Protein AF-A0A3B9RPJ3-F1 (afdb_monomer_lite)

Radius of gyration: 30.9 Å; chains: 1; bounding box: 91×37×82 Å

Secondary structure (DSSP, 8-state):
-HHHHHHHHHHHHHHHHHHHHSSSHHHHHHHHHHHHTT-HHHHHHHHHHHHTT---HHHHHHHHHHHHHTT-HHHHHHHHHHHHHH--TT-TTHHHHHHHHHHHHHHTT-HHHHHHHHHHHHHTT---HHHHHHHHHHHHHTT-HHHHHHHIIIIIGGGS-HHHHHHHHHHH---HHHHHHHHTTS-HHHHHHHHHHHHTS---HHHHHHHHHHHTTHHHH--SHHHHHHHHHHHHHHHHHTT-HHHHHHHHHHHHHH-

Foldseek 3Di:
DVVVVVVVVVVVVVVVVVVVVPPPVVLLVVLVVCVVVVVLVVLLVSLVVVVVVPNDLSSLQSNLVSCVSVVVLVSSLVSLVSSVVHPDPPDPCLLVSLQSQLVSCQVVVNLPSLLVSLVVCVVVVNDDDVSLVSNLVSCVSVPVVVVSVVSCVPPPVVVDDLLVQLLVVLVVPDDLVSNCVSCVVDDLVSLLVSLVVVLVDQDALVSLVSSCVSLVVSCVVDPDLVSNLSSLVSQLSSCVNNVVVVSNVVSVVSNVVSD

pLDDT: mean 88.1, std 11.94, range [39.69, 98.38]

Sequence (259 aa):
MQRKHVLAYLLFSLFLIFLLSSCSASSSRDLIRLASEAKYEEMERKTGSMLSKRIEAVPLFYRSIALQQLDRKEDAYHVLKLYFAIAKGDDDHLVDAHRLMCLLSLEVNNPLSGISSGSWLEVHSLLEESETRAYYQALLMIGDSVEATRVFELYLKDTIEPYAYAQMVLGTLTDREKLQKAFAPLSTRQQLTLLQTVASDTLAQERATLLLSLAIPLEQAFEGRAELAEVYSLLEALYGYADVRVQQRKYSTLAQNFR

Structure (mmCIF, N/CA/C/O backbone):
data_AF-A0A3B9RPJ3-F1
#
_entry.id   AF-A0A3B9RPJ3-F1
#
loop_
_atom_site.group_PDB
_atom_site.id
_atom_site.type_symbol
_atom_site.label_atom_id
_atom_site.label_alt_id
_atom_site.label_comp_id
_atom_site.label_asym_id
_atom_site.label_entity_id
_atom_site.label_seq_id
_atom_site.pdbx_PDB_ins_code
_atom_site.Cartn_x
_atom_site.Cartn_y
_atom_site.Cartn_z
_atom_site.occupancy
_atom_site.B_iso_or_equiv
_atom_site.auth_seq_id
_atom_site.auth_comp_id
_atom_site.auth_asym_id
_atom_site.auth_atom_id
_atom_site.pdbx_PDB_model_num
ATOM 1 N N . MET A 1 1 ? 58.098 22.879 -41.940 1.00 53.00 1 MET A N 1
ATOM 2 C CA . MET A 1 1 ? 56.986 21.984 -42.347 1.00 53.00 1 MET A CA 1
ATOM 3 C C . MET A 1 1 ? 56.321 21.232 -41.184 1.00 53.00 1 MET A C 1
ATOM 5 O O . MET A 1 1 ? 55.113 21.068 -41.235 1.00 53.00 1 MET A O 1
ATOM 9 N N . GLN A 1 2 ? 57.024 20.858 -40.103 1.00 52.41 2 GLN A N 1
ATOM 10 C CA . GLN A 1 2 ? 56.454 20.070 -38.985 1.00 52.41 2 GLN A CA 1
ATOM 11 C C . GLN A 1 2 ? 55.257 20.701 -38.235 1.00 52.41 2 GLN A C 1
ATOM 13 O O . GLN A 1 2 ? 54.327 19.983 -37.884 1.00 52.41 2 GLN A O 1
ATOM 18 N N . ARG A 1 3 ? 55.207 22.029 -38.039 1.00 53.56 3 ARG A N 1
ATOM 19 C CA . ARG A 1 3 ? 54.103 22.689 -37.298 1.00 53.56 3 ARG A CA 1
ATOM 20 C C . ARG A 1 3 ? 52.720 22.555 -37.957 1.00 53.56 3 ARG A C 1
ATOM 22 O O . ARG A 1 3 ? 51.723 22.521 -37.247 1.00 53.56 3 ARG A O 1
ATOM 29 N N . LYS A 1 4 ? 52.650 22.448 -39.291 1.00 54.62 4 LYS A N 1
ATOM 30 C CA . LYS A 1 4 ? 51.373 22.286 -40.013 1.00 54.62 4 LYS A CA 1
ATOM 31 C C . LYS A 1 4 ? 50.796 20.876 -39.847 1.00 54.62 4 LYS A C 1
ATOM 33 O O . LYS A 1 4 ? 49.585 20.726 -39.755 1.00 54.62 4 LYS A O 1
ATOM 38 N N . HIS A 1 5 ? 51.659 19.864 -39.739 1.00 57.19 5 HIS A N 1
ATOM 39 C CA . HIS A 1 5 ? 51.235 18.480 -39.528 1.00 57.19 5 HIS A CA 1
ATOM 40 C C . HIS A 1 5 ? 50.763 18.240 -38.091 1.00 57.19 5 HIS A C 1
ATOM 42 O O . HIS A 1 5 ? 49.739 17.599 -37.902 1.00 57.19 5 HIS A O 1
ATOM 48 N N . VAL A 1 6 ? 51.425 18.826 -37.086 1.00 67.06 6 VAL A N 1
ATOM 49 C CA . VAL A 1 6 ? 50.984 18.725 -35.679 1.00 67.06 6 VAL A CA 1
ATOM 50 C C . VAL A 1 6 ? 49.597 19.346 -35.478 1.00 67.06 6 VAL A C 1
ATOM 52 O O . VAL A 1 6 ? 48.752 18.742 -34.825 1.00 67.06 6 VAL A O 1
ATOM 55 N N . LEU A 1 7 ? 49.328 20.50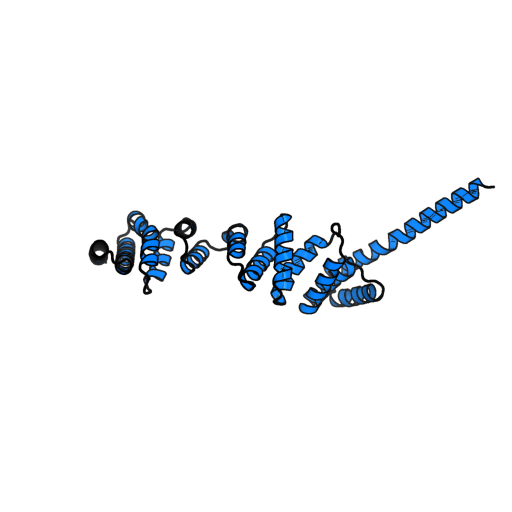4 -36.094 1.00 67.25 7 LEU A N 1
ATOM 56 C CA . LEU A 1 7 ? 48.012 21.148 -36.031 1.00 67.25 7 LEU A CA 1
ATOM 57 C C . LEU A 1 7 ? 46.928 20.318 -36.744 1.00 67.25 7 LEU A C 1
ATOM 59 O O . LEU A 1 7 ? 45.813 20.208 -36.245 1.00 67.25 7 LEU A O 1
ATOM 63 N N . ALA A 1 8 ? 47.268 19.700 -37.880 1.00 67.75 8 ALA A N 1
ATOM 64 C CA . ALA A 1 8 ? 46.357 18.824 -38.613 1.00 67.75 8 ALA A CA 1
ATOM 65 C C . ALA A 1 8 ? 46.005 17.554 -37.819 1.00 67.75 8 ALA A C 1
ATOM 67 O O . ALA A 1 8 ? 44.839 17.173 -37.785 1.00 67.75 8 ALA A O 1
ATOM 68 N N . TYR A 1 9 ? 46.968 16.938 -37.123 1.00 70.50 9 TYR A N 1
ATOM 69 C CA . TYR A 1 9 ? 46.705 15.773 -36.269 1.00 70.50 9 TYR A CA 1
ATOM 70 C C . TYR A 1 9 ? 45.892 16.123 -35.015 1.00 70.50 9 TYR A C 1
ATOM 72 O O . TYR A 1 9 ? 45.038 15.337 -34.616 1.00 70.50 9 TYR A O 1
ATOM 80 N N . LEU A 1 10 ? 46.102 17.308 -34.430 1.00 74.19 10 LEU A N 1
ATOM 81 C CA . LEU A 1 10 ? 45.305 17.808 -33.303 1.00 74.19 10 LEU A CA 1
ATOM 82 C C . LEU A 1 10 ? 43.859 18.113 -33.707 1.00 74.19 10 LEU A C 1
ATOM 84 O O . LEU A 1 10 ? 42.934 17.757 -32.989 1.00 74.19 10 LEU A O 1
ATOM 88 N N . LEU A 1 11 ? 43.648 18.726 -34.874 1.00 70.94 11 LEU A N 1
ATOM 89 C CA . LEU A 1 11 ? 42.304 18.959 -35.407 1.00 70.94 11 LEU A CA 1
ATOM 90 C C . LEU A 1 11 ? 41.608 17.646 -35.775 1.00 70.94 11 LEU A C 1
ATOM 92 O O . LEU A 1 11 ? 40.419 17.498 -35.514 1.00 70.94 11 LEU A O 1
ATOM 96 N N . PHE A 1 12 ? 42.343 16.677 -36.323 1.00 68.19 12 PHE A N 1
ATOM 97 C CA . PHE A 1 12 ? 41.803 15.361 -36.654 1.00 68.19 12 PHE A CA 1
ATOM 98 C C . PHE A 1 12 ? 41.438 14.547 -35.402 1.00 68.19 12 PHE A C 1
ATOM 100 O O . PHE A 1 12 ? 40.387 13.909 -35.385 1.00 68.19 12 PHE A O 1
ATOM 107 N N . SER A 1 13 ? 42.238 14.611 -34.328 1.00 70.00 13 SER A N 1
ATOM 108 C CA . SER A 1 13 ? 41.894 13.960 -33.056 1.00 70.00 13 SER A CA 1
ATOM 109 C C . SER A 1 13 ? 40.704 14.635 -32.370 1.00 70.00 13 SER A C 1
ATOM 111 O O . SER A 1 13 ? 39.812 13.941 -31.888 1.00 70.00 13 SER A O 1
ATOM 113 N N . LEU A 1 14 ? 40.625 15.971 -32.401 1.00 65.88 14 LEU A N 1
ATOM 114 C CA . LEU A 1 14 ? 39.491 16.717 -31.852 1.00 65.88 14 LEU A CA 1
ATOM 115 C C . LEU A 1 14 ? 38.195 16.421 -32.624 1.00 65.88 14 LEU A C 1
ATOM 117 O O . LEU A 1 14 ? 37.141 16.252 -32.017 1.00 65.88 14 LEU A O 1
ATOM 121 N N . PHE A 1 15 ? 38.280 16.294 -33.952 1.00 63.62 15 PHE A N 1
ATOM 122 C CA . PHE A 1 15 ? 37.152 15.949 -34.820 1.00 63.62 15 PHE A CA 1
ATOM 123 C C . PHE A 1 15 ? 36.677 14.503 -34.608 1.00 63.62 15 PHE A C 1
ATOM 125 O O . PHE A 1 15 ? 35.474 14.257 -34.555 1.00 63.62 15 PHE A O 1
ATOM 132 N N . LEU A 1 16 ? 37.600 13.557 -34.401 1.00 61.09 16 LEU A N 1
ATOM 133 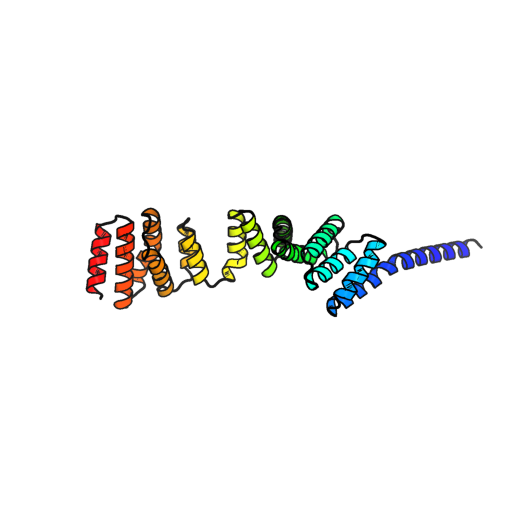C CA . LEU A 1 16 ? 37.274 12.173 -34.036 1.00 61.09 16 LEU A CA 1
ATOM 134 C C . LEU A 1 16 ? 36.582 12.077 -32.670 1.00 61.09 16 LEU A C 1
ATOM 136 O O . LEU A 1 16 ? 35.600 11.350 -32.540 1.00 61.09 16 LEU A O 1
ATOM 140 N N . ILE A 1 17 ? 37.035 12.843 -31.674 1.00 60.47 17 ILE A N 1
ATOM 141 C CA . ILE A 1 17 ? 36.392 12.902 -30.351 1.00 60.47 17 ILE A CA 1
ATOM 142 C C . ILE A 1 17 ? 34.981 13.509 -30.462 1.00 60.47 17 ILE A C 1
ATOM 144 O O . ILE A 1 17 ? 34.043 12.999 -29.854 1.00 60.47 17 ILE A O 1
ATOM 148 N N . PHE A 1 18 ? 34.792 14.547 -31.282 1.00 55.00 18 PHE A N 1
ATOM 149 C CA . PHE A 1 18 ? 33.479 15.173 -31.487 1.00 55.00 18 PHE A CA 1
ATOM 150 C C . PHE A 1 18 ? 32.485 14.272 -32.243 1.00 55.00 18 PHE A C 1
ATOM 152 O O . PHE A 1 18 ? 31.292 14.255 -31.922 1.00 55.00 18 PHE A O 1
ATOM 159 N N . LEU A 1 19 ? 32.970 13.497 -33.220 1.00 52.19 19 LEU A N 1
ATOM 160 C CA . LEU A 1 19 ? 32.173 12.525 -33.976 1.00 52.19 19 LEU A CA 1
ATOM 161 C C . LEU A 1 19 ? 31.758 11.315 -33.128 1.00 52.19 19 LEU A C 1
ATOM 163 O O . LEU A 1 19 ? 30.635 10.834 -33.272 1.00 52.19 19 LEU A O 1
ATOM 167 N N . LEU A 1 20 ? 32.624 10.848 -32.225 1.00 50.38 20 LEU A N 1
ATOM 168 C CA . LEU A 1 20 ? 32.325 9.722 -31.332 1.00 50.38 20 LEU A CA 1
ATOM 169 C C . LEU A 1 20 ? 31.354 10.106 -30.202 1.00 50.38 20 LEU A C 1
ATOM 171 O O . LEU A 1 20 ? 30.533 9.283 -29.802 1.00 50.38 20 LEU A O 1
ATOM 175 N N . SER A 1 21 ? 31.377 11.359 -29.738 1.00 49.28 21 SER A N 1
ATOM 176 C CA . SER A 1 21 ? 30.503 11.839 -28.654 1.00 49.28 21 SER A CA 1
ATOM 177 C C . SER A 1 21 ? 29.113 12.307 -29.113 1.00 49.28 21 SER A C 1
ATOM 179 O O . SER A 1 21 ? 28.210 12.433 -28.291 1.00 49.28 21 SER A O 1
ATOM 181 N N . SER A 1 22 ? 28.900 12.552 -30.413 1.00 39.69 22 SER A N 1
ATOM 182 C CA . SER A 1 22 ? 27.630 13.112 -30.923 1.00 39.69 22 SER A CA 1
ATOM 183 C C . SER A 1 22 ? 26.588 12.071 -31.356 1.00 39.69 22 SER A C 1
ATOM 185 O O . SER A 1 22 ? 25.469 12.442 -31.710 1.00 39.69 22 SER A O 1
ATOM 187 N N . CYS A 1 23 ? 26.914 10.773 -31.343 1.00 44.09 23 CYS A N 1
ATOM 188 C CA . CYS A 1 23 ? 26.006 9.733 -31.846 1.00 44.09 23 CYS A CA 1
ATOM 189 C C . CYS A 1 23 ? 25.025 9.187 -30.786 1.00 44.09 23 CYS A C 1
ATOM 191 O O . CYS A 1 23 ? 23.983 8.645 -31.145 1.00 44.09 23 CYS A O 1
ATOM 193 N N . SER A 1 24 ? 25.299 9.362 -29.488 1.00 49.19 24 SER A N 1
ATOM 194 C CA . SER A 1 24 ? 24.415 8.873 -28.415 1.00 49.19 24 SER A CA 1
ATOM 195 C C . SER A 1 24 ? 23.260 9.837 -28.103 1.00 49.19 24 SER A C 1
ATOM 197 O O . SER A 1 24 ? 22.115 9.406 -27.971 1.00 49.19 24 SER A O 1
ATOM 199 N N . ALA A 1 25 ? 23.520 11.148 -28.075 1.00 53.34 25 ALA A N 1
ATOM 200 C CA . ALA A 1 25 ? 22.568 12.172 -27.621 1.00 53.34 25 ALA A CA 1
ATOM 201 C C . ALA A 1 25 ? 21.402 12.478 -28.589 1.00 53.34 25 ALA A C 1
ATOM 203 O O . ALA A 1 25 ? 20.450 13.176 -28.228 1.00 53.34 25 ALA A O 1
ATOM 204 N N . SER A 1 26 ? 21.472 12.032 -29.846 1.00 58.00 26 SER A N 1
ATOM 205 C CA . SER A 1 26 ? 20.361 12.158 -30.804 1.00 58.00 26 SER A CA 1
ATOM 206 C C . SER A 1 26 ? 19.348 11.022 -30.650 1.00 58.00 26 SER A C 1
ATOM 208 O O . SER A 1 26 ? 18.150 11.235 -30.825 1.00 58.00 26 SER A O 1
ATOM 210 N N . SER A 1 27 ? 19.822 9.829 -30.283 1.00 64.75 27 SER A N 1
ATOM 211 C CA . SER A 1 27 ? 18.986 8.638 -30.143 1.00 64.75 27 SER A CA 1
ATOM 212 C C . SER A 1 27 ? 18.062 8.717 -28.925 1.00 64.75 27 SER A C 1
ATOM 214 O O . SER A 1 27 ? 16.874 8.430 -29.055 1.00 64.75 27 SER A O 1
ATOM 216 N N . SER A 1 28 ? 18.566 9.206 -27.787 1.00 75.69 28 SER A N 1
ATOM 217 C CA . SER A 1 28 ? 17.781 9.404 -26.563 1.00 75.69 28 SER A CA 1
ATOM 218 C C . SER A 1 28 ? 16.700 10.472 -26.732 1.00 75.69 28 SER A C 1
ATOM 220 O O . SER A 1 28 ? 15.559 10.250 -26.342 1.00 75.69 28 SER A O 1
ATOM 222 N N . ARG A 1 29 ? 17.013 11.595 -27.396 1.00 85.06 29 ARG A N 1
ATOM 223 C CA . ARG A 1 29 ? 16.036 12.662 -27.676 1.00 85.06 29 ARG A CA 1
ATOM 224 C C . ARG A 1 29 ? 14.835 12.181 -28.479 1.00 85.06 29 ARG A C 1
ATOM 226 O O . ARG A 1 29 ? 13.719 12.610 -28.209 1.00 85.06 29 ARG A O 1
ATOM 233 N N . ASP A 1 30 ? 15.047 11.295 -29.447 1.00 90.50 30 ASP A N 1
ATOM 234 C CA . ASP A 1 30 ? 13.924 10.768 -30.219 1.00 90.50 30 ASP A CA 1
ATOM 235 C C . ASP A 1 30 ? 13.088 9.761 -29.415 1.00 90.50 30 ASP A C 1
ATOM 237 O O . ASP A 1 30 ? 11.874 9.737 -29.569 1.00 90.50 30 ASP A O 1
ATOM 241 N N . LEU A 1 31 ? 13.695 8.974 -28.515 1.00 93.19 31 LEU A N 1
ATOM 242 C CA . LEU A 1 31 ? 12.938 8.102 -27.602 1.00 93.19 31 LEU A CA 1
ATOM 243 C C . LEU A 1 31 ? 12.092 8.913 -26.610 1.00 93.19 31 LEU A C 1
ATOM 245 O O . LEU A 1 31 ? 10.918 8.601 -26.431 1.00 93.19 31 LEU A O 1
ATOM 249 N N . ILE A 1 32 ? 12.642 10.001 -26.056 1.00 93.31 32 ILE A N 1
ATOM 250 C CA . ILE A 1 32 ? 11.894 10.958 -25.221 1.00 93.31 32 ILE A CA 1
ATOM 251 C C . ILE A 1 32 ? 10.688 11.503 -25.992 1.00 93.31 32 ILE A C 1
ATOM 253 O O . ILE A 1 32 ? 9.569 11.507 -25.481 1.00 93.31 32 ILE A O 1
ATOM 257 N N . ARG A 1 33 ? 10.900 11.927 -27.245 1.00 95.00 33 ARG A N 1
ATOM 258 C CA . ARG A 1 33 ? 9.830 12.445 -28.102 1.00 95.00 33 ARG A CA 1
ATOM 259 C C . ARG A 1 33 ? 8.741 11.396 -28.335 1.00 95.00 33 ARG A C 1
ATOM 261 O O . ARG A 1 33 ? 7.566 11.699 -28.145 1.00 95.00 33 ARG A O 1
ATOM 268 N N . LEU A 1 34 ? 9.114 10.165 -28.691 1.00 95.88 34 LEU A N 1
ATOM 269 C CA . LEU A 1 34 ? 8.156 9.074 -28.904 1.00 95.88 34 LEU A CA 1
ATOM 270 C C . LEU A 1 34 ? 7.354 8.751 -27.636 1.00 95.88 34 LEU A C 1
ATOM 272 O O . LEU A 1 34 ? 6.146 8.543 -27.731 1.00 95.88 34 LEU A O 1
ATOM 276 N N . ALA A 1 35 ? 7.997 8.764 -26.465 1.00 93.31 35 ALA A N 1
ATOM 277 C CA . ALA A 1 35 ? 7.319 8.588 -25.185 1.00 93.31 35 ALA A CA 1
ATOM 278 C C . ALA A 1 35 ? 6.322 9.726 -24.903 1.00 93.31 35 ALA A C 1
ATOM 280 O O . ALA A 1 35 ? 5.179 9.451 -24.546 1.00 93.31 35 ALA A O 1
ATOM 281 N N . SER A 1 36 ? 6.708 10.988 -25.134 1.00 93.94 36 SER A N 1
ATOM 282 C CA . SER A 1 36 ? 5.816 12.145 -24.935 1.00 93.94 36 SER A CA 1
ATOM 283 C C . SER A 1 36 ? 4.640 12.202 -25.915 1.00 93.94 36 SER A C 1
ATOM 285 O O . SER A 1 36 ? 3.585 12.730 -25.581 1.00 93.94 36 SER A O 1
ATOM 287 N N . GLU A 1 37 ? 4.805 11.649 -27.119 1.00 96.50 37 GLU A N 1
ATOM 288 C CA . GLU A 1 37 ? 3.758 11.574 -28.145 1.00 96.50 37 GLU A CA 1
ATOM 289 C C . GLU A 1 37 ? 2.895 10.304 -28.012 1.00 96.50 37 GLU A C 1
ATOM 291 O O . GLU A 1 37 ? 2.058 10.055 -28.878 1.00 96.50 37 GLU A O 1
ATOM 296 N N . ALA A 1 38 ? 3.108 9.490 -26.969 1.00 95.19 38 ALA A N 1
ATOM 297 C CA . ALA A 1 38 ? 2.428 8.211 -26.742 1.00 95.19 38 ALA A CA 1
ATOM 298 C C . ALA A 1 38 ? 2.524 7.224 -27.928 1.00 95.19 38 ALA A C 1
ATOM 300 O O . ALA A 1 38 ? 1.628 6.419 -28.171 1.00 95.19 38 ALA A O 1
ATOM 301 N N . LYS A 1 39 ? 3.631 7.265 -28.684 1.00 97.50 39 LYS A N 1
ATOM 302 C CA . LYS A 1 39 ? 3.876 6.392 -29.846 1.00 97.50 39 LYS A CA 1
ATOM 303 C C . LYS A 1 39 ? 4.578 5.101 -29.426 1.00 97.50 39 LYS A C 1
ATOM 305 O O . LYS A 1 39 ? 5.730 4.850 -29.796 1.00 97.50 39 LYS A O 1
ATOM 310 N N . TYR A 1 40 ? 3.898 4.293 -28.618 1.00 97.44 40 TYR A N 1
ATOM 311 C CA . TYR A 1 40 ? 4.494 3.137 -27.944 1.00 97.44 40 TYR A CA 1
ATOM 312 C C . TYR A 1 40 ? 4.882 2.004 -28.904 1.00 97.44 40 TYR A C 1
ATOM 314 O O . TYR A 1 40 ? 5.960 1.432 -28.754 1.00 97.44 40 TYR A O 1
ATOM 322 N N . GLU A 1 41 ? 4.103 1.731 -29.953 1.00 97.94 41 GLU A N 1
ATOM 323 C CA . GLU A 1 41 ? 4.444 0.726 -30.970 1.00 97.94 41 GLU A CA 1
ATOM 324 C C . GLU A 1 41 ? 5.687 1.128 -31.774 1.00 97.94 41 GLU A C 1
ATOM 326 O O . GLU A 1 41 ? 6.555 0.306 -32.081 1.00 97.94 41 GLU A O 1
ATOM 331 N N . GLU A 1 42 ? 5.808 2.415 -32.112 1.00 97.44 42 GLU A N 1
ATOM 332 C CA . GLU A 1 42 ? 6.986 2.929 -32.807 1.00 97.44 42 GLU A CA 1
ATOM 333 C C . GLU A 1 42 ? 8.226 2.866 -31.911 1.00 97.44 42 GLU A C 1
ATOM 335 O O . GLU A 1 42 ? 9.298 2.458 -32.369 1.00 97.44 42 GLU A O 1
ATOM 340 N N . MET A 1 43 ? 8.071 3.213 -30.633 1.00 97.56 43 MET A N 1
ATOM 341 C CA . MET A 1 43 ? 9.129 3.133 -29.633 1.00 97.56 43 MET A CA 1
ATOM 342 C C . MET A 1 43 ? 9.588 1.692 -29.385 1.00 97.56 43 MET A C 1
ATOM 344 O O . MET A 1 43 ? 10.795 1.445 -29.355 1.00 97.56 43 MET A O 1
ATOM 348 N N . GLU A 1 44 ? 8.675 0.724 -29.278 1.00 97.69 44 GLU A N 1
ATOM 349 C CA . GLU A 1 44 ? 9.013 -0.700 -29.139 1.00 97.69 44 GLU A CA 1
ATOM 350 C C . GLU A 1 44 ? 9.839 -1.180 -30.337 1.00 97.69 44 GLU A C 1
ATOM 352 O O . GLU A 1 44 ? 10.939 -1.716 -30.162 1.00 97.69 44 GLU A O 1
ATOM 357 N N . ARG A 1 45 ? 9.379 -0.896 -31.561 1.00 97.06 45 ARG A N 1
ATOM 358 C CA . ARG A 1 45 ? 10.084 -1.286 -32.788 1.00 97.06 45 ARG A CA 1
ATOM 359 C C . ARG A 1 45 ? 11.462 -0.634 -32.874 1.00 97.06 45 ARG A C 1
ATOM 361 O O . ARG A 1 45 ? 12.446 -1.285 -33.237 1.00 97.06 45 ARG A O 1
ATOM 368 N N . LYS A 1 46 ? 11.550 0.657 -32.543 1.00 96.38 46 LYS A N 1
ATOM 369 C CA . LYS A 1 46 ? 12.800 1.415 -32.609 1.00 96.38 46 LYS A CA 1
ATOM 370 C C . LYS A 1 46 ? 13.816 0.909 -31.592 1.00 96.38 46 LYS A C 1
ATOM 372 O O . LYS A 1 46 ? 14.949 0.608 -31.968 1.00 96.38 46 LYS A O 1
ATOM 377 N N . THR A 1 47 ? 13.414 0.775 -30.332 1.00 96.56 47 THR A N 1
ATOM 378 C CA . THR A 1 47 ? 14.279 0.220 -29.283 1.00 96.56 47 THR A CA 1
ATOM 379 C C . THR A 1 47 ? 14.690 -1.216 -29.600 1.00 96.56 47 THR A C 1
ATOM 381 O O . THR A 1 47 ? 15.853 -1.557 -29.414 1.00 96.56 47 THR A O 1
ATOM 384 N N . GLY A 1 48 ? 13.807 -2.030 -30.189 1.00 94.88 48 GLY A N 1
ATOM 385 C CA . GLY A 1 48 ? 14.142 -3.374 -30.673 1.00 94.88 48 GLY A CA 1
ATOM 386 C C . GLY A 1 48 ? 15.260 -3.373 -31.713 1.00 94.88 48 GLY A C 1
ATOM 387 O O . GLY A 1 48 ? 16.231 -4.114 -31.579 1.00 94.88 48 GLY A O 1
ATOM 388 N N . SER A 1 49 ? 15.183 -2.479 -32.704 1.00 95.00 49 SER A N 1
ATOM 389 C CA . SER A 1 49 ? 16.247 -2.322 -33.704 1.00 95.00 49 SER A CA 1
ATOM 390 C C . SER A 1 49 ? 17.559 -1.777 -33.127 1.00 95.00 49 SER A C 1
ATOM 392 O O . SER A 1 49 ? 18.621 -2.047 -33.692 1.00 95.00 49 SER A O 1
ATOM 394 N N . MET A 1 50 ? 17.512 -0.969 -32.064 1.00 93.62 50 MET A N 1
ATOM 395 C CA . MET A 1 50 ? 18.719 -0.491 -31.381 1.00 93.62 50 MET A CA 1
ATOM 396 C C . MET A 1 50 ? 19.380 -1.638 -30.611 1.00 93.62 50 MET A C 1
ATOM 398 O O . MET A 1 50 ? 20.566 -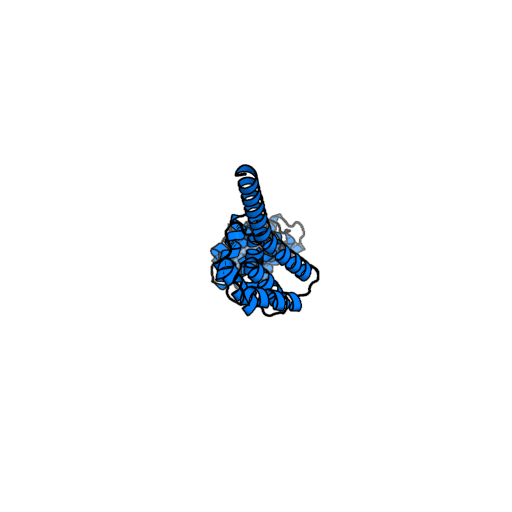1.910 -30.803 1.00 93.62 50 MET A O 1
ATOM 402 N N . LEU A 1 51 ? 18.587 -2.370 -29.829 1.00 94.25 51 LEU A N 1
ATOM 403 C CA . LEU A 1 51 ? 19.043 -3.473 -28.985 1.00 94.25 51 LEU A CA 1
ATOM 404 C C . LEU A 1 51 ? 19.554 -4.673 -29.784 1.00 94.25 51 LEU A C 1
ATOM 406 O O . LEU A 1 51 ? 20.482 -5.343 -29.339 1.00 94.25 51 LEU A O 1
ATOM 410 N N . SER A 1 52 ? 19.024 -4.908 -30.989 1.00 92.81 52 SER A N 1
ATOM 411 C CA . SER A 1 52 ? 19.544 -5.945 -31.889 1.00 92.81 52 SER A CA 1
ATOM 412 C C . SER A 1 52 ? 20.961 -5.649 -32.391 1.00 92.81 52 SER A C 1
ATOM 414 O O . SER A 1 52 ? 21.658 -6.560 -32.827 1.00 92.81 52 SER A O 1
ATOM 416 N N . LYS A 1 53 ? 21.380 -4.377 -32.384 1.00 92.31 53 LYS A N 1
ATOM 417 C CA . LYS A 1 53 ? 22.735 -3.960 -32.776 1.00 92.31 53 LYS A CA 1
ATOM 418 C C . LYS A 1 53 ? 23.670 -3.927 -31.576 1.00 92.31 53 LYS A C 1
ATOM 420 O O . LYS A 1 53 ? 24.822 -4.335 -31.691 1.00 92.31 53 LYS A O 1
ATOM 425 N N . ARG A 1 54 ? 23.187 -3.410 -30.446 1.00 90.00 54 ARG A N 1
ATOM 426 C CA . ARG A 1 54 ? 23.949 -3.301 -29.205 1.00 90.00 54 ARG A CA 1
ATOM 427 C C . ARG A 1 54 ? 23.009 -3.202 -28.013 1.00 90.00 54 ARG A C 1
ATOM 429 O O . ARG A 1 54 ? 22.107 -2.371 -28.001 1.00 90.00 54 ARG A O 1
ATOM 436 N N . ILE A 1 55 ? 23.269 -4.011 -26.991 1.00 90.62 55 ILE A N 1
ATOM 437 C CA . ILE A 1 55 ? 22.560 -3.918 -25.716 1.00 90.62 55 ILE A CA 1
ATOM 438 C C . ILE A 1 55 ? 23.070 -2.678 -24.972 1.00 90.62 55 ILE A C 1
ATOM 440 O O . ILE A 1 55 ? 24.262 -2.564 -24.688 1.00 90.62 55 ILE A O 1
ATOM 444 N N . GLU A 1 56 ? 22.162 -1.754 -24.672 1.00 92.00 56 GLU A N 1
ATOM 445 C CA . GLU A 1 56 ? 22.430 -0.499 -23.966 1.00 92.00 56 GLU A CA 1
ATOM 446 C C . GLU A 1 56 ? 21.290 -0.224 -22.977 1.00 92.00 56 GLU A C 1
ATOM 448 O O . GLU A 1 56 ? 20.151 -0.627 -23.220 1.00 92.00 56 GLU A O 1
ATOM 453 N N . ALA A 1 57 ? 21.586 0.458 -21.865 1.00 94.50 57 ALA A N 1
ATOM 454 C CA . ALA A 1 57 ? 20.624 0.678 -20.784 1.00 94.50 57 ALA A CA 1
ATOM 455 C C . ALA A 1 57 ? 19.430 1.531 -21.245 1.00 94.50 57 ALA A C 1
ATOM 457 O O . ALA A 1 57 ? 18.289 1.079 -21.200 1.00 94.50 57 ALA A O 1
ATOM 458 N N . VAL A 1 58 ? 19.680 2.727 -21.783 1.00 94.56 58 VAL A N 1
ATOM 459 C CA . VAL A 1 58 ? 18.615 3.672 -22.165 1.00 94.56 58 VAL A CA 1
ATOM 460 C C . VAL A 1 58 ? 17.565 3.045 -23.107 1.00 94.56 58 VAL A C 1
ATOM 462 O O . VAL A 1 58 ? 16.374 3.142 -22.809 1.00 94.56 58 VAL A O 1
ATOM 465 N N . PRO A 1 59 ? 17.926 2.329 -24.194 1.00 95.81 59 PRO A N 1
ATOM 466 C CA . PRO A 1 59 ? 16.927 1.655 -25.023 1.00 95.81 59 PRO A CA 1
ATOM 467 C C . PRO A 1 59 ? 16.148 0.543 -24.304 1.00 95.81 59 PRO A C 1
ATOM 469 O O . PRO A 1 59 ? 14.983 0.342 -24.638 1.00 95.81 59 PRO A O 1
ATOM 472 N N . LEU A 1 60 ? 16.737 -0.168 -23.330 1.00 97.56 60 LEU A N 1
ATOM 473 C CA . LEU A 1 60 ? 15.996 -1.140 -22.509 1.00 97.56 60 LEU A CA 1
ATOM 474 C C . LEU A 1 60 ? 14.935 -0.442 -21.654 1.00 97.56 60 LEU A C 1
ATOM 476 O O . LEU A 1 60 ? 13.796 -0.897 -21.624 1.00 97.56 60 LEU A O 1
ATOM 480 N N . PHE A 1 61 ? 15.275 0.682 -21.021 1.00 97.69 61 PHE A N 1
ATOM 481 C CA . PHE A 1 61 ? 14.327 1.450 -20.211 1.00 97.69 61 PHE A CA 1
ATOM 482 C C . PHE A 1 61 ? 13.104 1.895 -21.031 1.00 97.69 61 PHE A C 1
ATOM 484 O O . PHE A 1 61 ? 11.970 1.548 -20.700 1.00 97.69 61 PHE A O 1
ATOM 491 N N . TYR A 1 62 ? 13.320 2.558 -22.172 1.00 97.75 62 TYR A N 1
ATOM 492 C CA . TYR A 1 62 ? 12.215 2.983 -23.045 1.00 97.75 62 TYR A CA 1
ATOM 493 C C . TYR A 1 62 ? 11.437 1.811 -23.648 1.00 97.75 62 TYR A C 1
ATOM 495 O O . TYR A 1 62 ? 10.224 1.908 -23.839 1.00 97.75 62 TYR A O 1
ATOM 503 N N . ARG A 1 63 ? 12.101 0.682 -23.928 1.00 98.00 63 ARG A N 1
ATOM 504 C CA . ARG A 1 63 ? 11.415 -0.532 -24.380 1.00 98.00 63 ARG A CA 1
ATOM 505 C C . ARG A 1 63 ? 10.501 -1.091 -23.295 1.00 98.00 63 ARG A C 1
ATOM 507 O O . ARG A 1 63 ? 9.393 -1.499 -23.619 1.00 98.00 63 ARG A O 1
ATOM 514 N N . SER A 1 64 ? 10.934 -1.081 -22.034 1.00 98.25 64 SER A N 1
ATOM 515 C CA . SER A 1 64 ? 10.095 -1.484 -20.902 1.00 98.25 64 SER A CA 1
ATOM 516 C C . SER A 1 64 ? 8.846 -0.610 -20.795 1.00 98.25 64 SER A C 1
ATOM 518 O O . SER A 1 64 ? 7.748 -1.144 -20.674 1.00 98.25 64 SER A O 1
ATOM 520 N N . ILE A 1 65 ? 8.992 0.716 -20.903 1.00 98.12 65 ILE A N 1
ATOM 521 C CA . ILE A 1 65 ? 7.849 1.645 -20.908 1.00 98.12 65 ILE A CA 1
ATOM 522 C C . ILE A 1 65 ? 6.893 1.306 -22.054 1.00 98.12 65 ILE A C 1
ATOM 524 O O . ILE A 1 65 ? 5.697 1.142 -21.833 1.00 98.12 65 ILE A O 1
ATOM 528 N N . ALA A 1 66 ? 7.413 1.165 -23.276 1.00 98.25 66 ALA A N 1
ATOM 529 C CA . ALA A 1 66 ? 6.592 0.835 -24.436 1.00 98.25 66 ALA A CA 1
ATOM 530 C C . ALA A 1 66 ? 5.814 -0.474 -24.234 1.00 98.25 66 ALA A C 1
ATOM 532 O O . ALA A 1 66 ? 4.617 -0.523 -24.486 1.00 98.25 66 ALA A O 1
ATOM 533 N N . LEU A 1 67 ? 6.474 -1.522 -23.737 1.00 98.38 67 LEU A N 1
ATOM 534 C CA . LEU A 1 67 ? 5.845 -2.818 -23.484 1.00 98.38 67 LEU A CA 1
ATOM 535 C C . LEU A 1 67 ? 4.764 -2.739 -22.402 1.00 98.38 67 LEU A C 1
ATOM 537 O O . LEU A 1 67 ? 3.704 -3.331 -22.580 1.00 98.38 67 LEU A O 1
ATOM 541 N N . GLN A 1 68 ? 4.990 -1.980 -21.326 1.00 97.38 68 GLN A N 1
ATOM 542 C CA . GLN A 1 68 ? 3.976 -1.763 -20.292 1.00 97.38 68 GLN A CA 1
ATOM 543 C C . GLN A 1 68 ? 2.726 -1.096 -20.879 1.00 97.38 68 GLN A C 1
ATOM 545 O O . GLN A 1 68 ? 1.615 -1.555 -20.631 1.00 97.38 68 GLN A O 1
ATOM 550 N N . GLN A 1 69 ? 2.900 -0.038 -21.674 1.00 97.44 69 GLN A N 1
ATOM 551 C CA . GLN A 1 69 ? 1.784 0.712 -22.266 1.00 97.44 69 GLN A CA 1
ATOM 552 C C . GLN A 1 69 ? 1.028 -0.088 -23.337 1.00 97.44 69 GLN A C 1
ATOM 554 O O . GLN A 1 69 ? -0.139 0.178 -23.603 1.00 97.44 69 GLN A O 1
ATOM 559 N N . LEU A 1 70 ? 1.674 -1.103 -23.914 1.00 97.56 70 LEU A N 1
ATOM 560 C CA . LEU A 1 70 ? 1.072 -2.070 -24.835 1.00 97.56 70 LEU A CA 1
ATOM 561 C C . LEU A 1 70 ? 0.498 -3.308 -24.119 1.00 97.56 70 LEU A C 1
ATOM 563 O O . LEU A 1 70 ? 0.262 -4.325 -24.768 1.00 97.56 70 LEU A O 1
ATOM 567 N N . ASP A 1 71 ? 0.314 -3.244 -22.796 1.00 96.94 71 ASP A N 1
ATOM 568 C CA . ASP A 1 71 ? -0.217 -4.317 -21.940 1.00 96.94 71 ASP A CA 1
ATOM 569 C C . ASP A 1 71 ? 0.608 -5.624 -21.961 1.00 96.94 71 ASP A C 1
ATOM 571 O O . ASP A 1 71 ? 0.143 -6.709 -21.619 1.00 96.94 71 ASP A O 1
ATOM 575 N N . ARG A 1 72 ? 1.894 -5.535 -22.322 1.00 97.81 72 ARG A N 1
ATOM 576 C CA . ARG A 1 72 ? 2.859 -6.649 -22.310 1.00 97.81 72 ARG A CA 1
ATOM 577 C C . ARG A 1 72 ? 3.705 -6.612 -21.041 1.00 97.81 72 ARG A C 1
ATOM 579 O O . ARG A 1 72 ? 4.927 -6.457 -21.082 1.00 97.81 72 ARG A O 1
ATOM 586 N N . LYS A 1 73 ? 3.033 -6.727 -19.898 1.00 96.44 73 LYS A N 1
ATOM 587 C CA . LYS A 1 73 ? 3.598 -6.482 -18.559 1.00 96.44 73 LYS A CA 1
ATOM 588 C C . LYS A 1 73 ? 4.745 -7.423 -18.184 1.00 96.44 73 LYS A C 1
ATOM 590 O O . LYS A 1 73 ? 5.759 -6.961 -17.666 1.00 96.44 73 LYS A O 1
ATOM 595 N N . GLU A 1 74 ? 4.633 -8.714 -18.498 1.00 97.50 74 GLU A N 1
ATOM 596 C CA . GLU A 1 74 ? 5.712 -9.686 -18.250 1.00 97.50 74 GLU A CA 1
ATOM 597 C C . GLU A 1 74 ? 6.977 -9.352 -19.054 1.00 97.50 74 GLU A C 1
ATOM 599 O O . GLU A 1 74 ? 8.081 -9.318 -18.505 1.00 97.50 74 GLU A O 1
ATOM 604 N N . ASP A 1 75 ? 6.819 -9.019 -20.338 1.00 98.06 75 ASP A N 1
ATOM 605 C CA . ASP A 1 75 ? 7.938 -8.613 -21.190 1.00 98.06 75 ASP A CA 1
ATOM 606 C C . ASP A 1 75 ? 8.572 -7.311 -20.686 1.00 98.06 75 ASP A C 1
ATOM 608 O O . ASP A 1 75 ? 9.799 -7.206 -20.625 1.00 98.06 75 ASP A O 1
ATOM 612 N N . ALA A 1 76 ? 7.750 -6.329 -20.298 1.00 98.38 76 ALA A N 1
ATOM 613 C CA . ALA A 1 76 ? 8.215 -5.076 -19.711 1.00 98.38 76 ALA A CA 1
ATOM 614 C C . ALA A 1 76 ? 9.065 -5.341 -18.462 1.00 98.38 76 ALA A C 1
ATOM 616 O O . ALA A 1 76 ? 10.206 -4.887 -18.378 1.00 98.38 76 ALA A O 1
ATOM 617 N N . TYR A 1 77 ? 8.559 -6.165 -17.541 1.00 98.31 77 TYR A N 1
ATOM 618 C CA . TYR A 1 77 ? 9.264 -6.561 -16.326 1.00 98.31 77 TYR A CA 1
ATOM 619 C C . TYR A 1 77 ? 10.624 -7.208 -16.632 1.00 98.31 77 TYR A C 1
ATOM 621 O O . TYR A 1 77 ? 11.646 -6.823 -16.056 1.00 98.31 77 TYR A O 1
ATOM 629 N N . HIS A 1 78 ? 10.683 -8.155 -17.573 1.00 98.06 78 HIS A N 1
ATOM 630 C CA . HIS A 1 78 ? 11.939 -8.812 -17.945 1.00 98.06 78 HIS A CA 1
ATOM 631 C C . HIS A 1 78 ? 12.942 -7.862 -18.602 1.00 98.06 78 HIS A C 1
ATOM 633 O O . HIS A 1 78 ? 14.132 -7.900 -18.276 1.00 98.06 78 HIS A O 1
ATOM 639 N N . VAL A 1 79 ? 12.478 -6.985 -19.492 1.00 98.19 79 VAL A N 1
ATOM 640 C CA . VAL A 1 79 ? 13.322 -5.961 -20.118 1.00 98.19 79 VAL A CA 1
ATOM 641 C C . VAL A 1 79 ? 13.863 -4.986 -19.071 1.00 98.19 79 VAL A C 1
ATOM 643 O O . VAL A 1 79 ? 15.045 -4.643 -19.109 1.00 98.19 79 VAL A O 1
ATOM 646 N N . LEU A 1 80 ? 13.050 -4.598 -18.090 1.00 98.31 80 LEU A N 1
ATOM 647 C CA . LEU A 1 80 ? 13.479 -3.721 -17.006 1.00 98.31 80 LEU A CA 1
ATOM 648 C C . LEU A 1 80 ? 14.510 -4.384 -16.086 1.00 98.31 80 LEU A C 1
ATOM 650 O O . LEU A 1 80 ? 15.454 -3.737 -15.640 1.00 98.31 80 LEU A O 1
ATOM 654 N N . LYS A 1 81 ? 14.408 -5.696 -15.844 1.00 98.00 81 LYS A N 1
ATOM 655 C CA . LYS A 1 81 ? 15.467 -6.437 -15.137 1.00 98.00 81 LYS A CA 1
ATOM 656 C C . LYS A 1 81 ? 16.792 -6.407 -15.888 1.00 98.00 81 LYS A C 1
ATOM 658 O O . LYS A 1 81 ? 17.839 -6.271 -15.261 1.00 98.00 81 LYS A O 1
ATOM 663 N N . LEU A 1 82 ? 16.756 -6.528 -17.216 1.00 97.31 82 LEU A N 1
ATOM 664 C CA . LEU A 1 82 ? 17.961 -6.401 -18.036 1.00 97.31 82 LEU A CA 1
ATOM 665 C C . LEU A 1 82 ? 18.538 -4.986 -17.965 1.00 97.31 82 LEU A C 1
ATOM 667 O O . LEU A 1 82 ? 19.757 -4.854 -17.917 1.00 97.31 82 LEU A O 1
ATOM 671 N N . TYR A 1 83 ? 17.690 -3.951 -17.905 1.00 98.00 83 TYR A N 1
ATOM 672 C CA . TYR A 1 83 ? 18.138 -2.580 -17.652 1.00 98.00 83 TYR A CA 1
ATOM 673 C C . TYR A 1 83 ? 18.929 -2.500 -16.340 1.00 98.00 83 TYR A C 1
ATOM 675 O O . TYR A 1 83 ? 20.091 -2.105 -16.372 1.00 98.00 83 TYR A O 1
ATOM 683 N N . PHE A 1 84 ? 18.373 -2.972 -15.219 1.00 97.44 84 PHE A N 1
ATOM 684 C CA . PHE A 1 84 ? 19.073 -2.953 -13.926 1.00 97.44 84 PHE A CA 1
ATOM 685 C C . PHE A 1 84 ? 20.376 -3.753 -13.910 1.00 97.44 84 PHE A C 1
ATOM 687 O O . PHE A 1 84 ? 21.296 -3.412 -13.175 1.00 97.44 84 PHE A O 1
ATOM 694 N N . ALA A 1 85 ? 20.476 -4.809 -14.718 1.00 96.44 85 ALA A N 1
ATOM 695 C CA . ALA A 1 85 ? 21.688 -5.615 -14.801 1.00 96.44 85 ALA A CA 1
ATOM 696 C C . ALA A 1 85 ? 22.869 -4.882 -15.466 1.00 96.44 85 ALA A C 1
ATOM 698 O O . ALA A 1 85 ? 24.012 -5.305 -15.290 1.00 96.44 85 ALA A O 1
ATOM 699 N N . ILE A 1 86 ? 22.615 -3.824 -16.247 1.00 96.00 86 ILE A N 1
ATOM 700 C CA . ILE A 1 86 ? 23.655 -3.122 -17.021 1.00 96.00 86 ILE A CA 1
ATOM 701 C C . ILE A 1 86 ? 23.715 -1.612 -16.777 1.00 96.00 86 ILE A C 1
ATOM 703 O O . ILE A 1 86 ? 24.708 -0.983 -17.152 1.00 96.00 86 ILE A O 1
ATOM 707 N N . ALA A 1 87 ? 22.660 -1.022 -16.213 1.00 93.50 87 ALA A N 1
ATOM 708 C CA . ALA A 1 87 ? 22.618 0.388 -15.869 1.00 93.50 87 ALA A CA 1
ATOM 709 C C . ALA A 1 87 ? 23.697 0.699 -14.828 1.00 93.50 87 ALA A C 1
ATOM 711 O O . ALA A 1 87 ? 23.999 -0.102 -13.940 1.00 93.50 87 ALA A O 1
ATOM 712 N N . LYS A 1 88 ? 24.307 1.874 -14.958 1.00 90.19 88 LYS A N 1
ATOM 713 C CA . LYS A 1 88 ? 25.257 2.377 -13.967 1.00 90.19 88 LYS A CA 1
ATOM 714 C C . LYS A 1 88 ? 24.500 3.137 -12.882 1.00 90.19 88 LYS A C 1
ATOM 716 O O . LYS A 1 88 ? 23.384 3.591 -13.105 1.00 90.19 88 LYS A O 1
ATOM 721 N N . GLY A 1 89 ? 25.122 3.299 -11.715 1.00 84.12 89 GLY A N 1
ATOM 722 C CA . GLY A 1 89 ? 24.514 4.026 -10.594 1.00 84.12 89 GLY A CA 1
ATOM 723 C C . GLY A 1 89 ? 24.250 5.513 -10.866 1.00 84.12 89 GLY A C 1
ATOM 724 O O . GLY A 1 89 ? 23.495 6.127 -10.126 1.00 84.12 89 GLY A O 1
ATOM 725 N N . ASP A 1 90 ? 24.861 6.081 -11.908 1.00 85.56 90 ASP A N 1
ATOM 726 C CA . ASP A 1 90 ? 24.692 7.461 -12.373 1.00 85.56 90 ASP A CA 1
ATOM 727 C C . ASP A 1 90 ? 23.797 7.577 -13.624 1.00 85.56 90 ASP A C 1
ATOM 729 O O . ASP A 1 90 ? 23.811 8.609 -14.288 1.00 85.56 90 ASP A O 1
ATOM 733 N N . ASP A 1 91 ? 23.042 6.530 -13.978 1.00 91.25 91 ASP A N 1
ATOM 734 C CA . ASP A 1 91 ? 22.098 6.578 -15.100 1.00 91.25 91 ASP A CA 1
ATOM 735 C C . ASP A 1 91 ? 20.886 7.464 -14.762 1.00 91.25 91 ASP A C 1
ATOM 737 O O . ASP A 1 91 ? 20.203 7.249 -13.758 1.00 91.25 91 ASP A O 1
ATOM 741 N N . ASP A 1 92 ? 20.596 8.440 -15.627 1.00 90.50 92 ASP A N 1
ATOM 742 C CA . ASP A 1 92 ? 19.532 9.435 -15.422 1.00 90.50 92 ASP A CA 1
ATOM 743 C C . ASP A 1 92 ? 18.130 8.813 -15.266 1.00 90.50 92 ASP A C 1
ATOM 745 O O . ASP A 1 92 ? 17.237 9.437 -14.695 1.00 90.50 92 ASP A O 1
ATOM 749 N N . HIS A 1 93 ? 17.916 7.588 -15.760 1.00 94.94 93 HIS A N 1
ATOM 750 C CA . HIS A 1 93 ? 16.623 6.900 -15.702 1.00 94.94 93 HIS A CA 1
ATOM 751 C C . HIS A 1 93 ? 16.486 5.943 -14.514 1.00 94.94 93 HIS A C 1
ATOM 753 O O . HIS A 1 93 ? 15.457 5.280 -14.381 1.00 94.94 93 HIS A O 1
ATOM 759 N N . LEU A 1 94 ? 17.490 5.858 -13.635 1.00 96.00 94 LEU A N 1
ATOM 760 C CA . LEU A 1 94 ? 17.525 4.852 -12.573 1.00 96.00 94 LEU A CA 1
ATOM 761 C C . LEU A 1 94 ? 16.357 4.998 -11.584 1.00 96.00 94 LEU A C 1
ATOM 763 O O . LEU A 1 94 ? 15.750 4.002 -11.189 1.00 96.00 94 LEU A O 1
ATOM 767 N N . VAL A 1 95 ? 16.003 6.235 -11.226 1.00 96.94 95 VAL A N 1
ATOM 768 C CA . VAL A 1 95 ? 14.868 6.527 -10.334 1.00 96.94 95 VAL A CA 1
ATOM 769 C C . VAL A 1 95 ? 13.552 6.074 -10.966 1.00 96.94 95 VAL A C 1
ATOM 771 O O . VAL A 1 95 ? 12.797 5.322 -10.348 1.00 96.94 95 VAL A O 1
ATOM 774 N N . ASP A 1 96 ? 13.299 6.471 -12.214 1.00 96.94 96 ASP A N 1
ATOM 775 C CA . ASP A 1 96 ? 12.076 6.105 -12.934 1.00 96.94 96 ASP A CA 1
ATOM 776 C C . ASP A 1 96 ? 11.993 4.594 -13.180 1.00 96.94 96 ASP A C 1
ATOM 778 O O . ASP A 1 96 ? 10.914 4.004 -13.121 1.00 96.94 96 ASP A O 1
ATOM 782 N N . ALA A 1 97 ? 13.131 3.933 -13.394 1.00 97.88 97 ALA A N 1
ATOM 783 C CA . ALA A 1 97 ? 13.195 2.484 -13.501 1.00 97.88 97 ALA A CA 1
ATOM 784 C C . ALA A 1 97 ? 12.817 1.797 -12.182 1.00 97.88 97 ALA A C 1
ATOM 786 O O . ALA A 1 97 ? 12.102 0.793 -12.206 1.00 97.88 97 ALA A O 1
ATOM 787 N N . HIS A 1 98 ? 13.257 2.316 -11.029 1.00 98.31 98 HIS A N 1
ATOM 788 C CA . HIS A 1 98 ? 12.856 1.772 -9.728 1.00 98.31 98 HIS A CA 1
ATOM 789 C C . HIS A 1 98 ? 11.357 1.945 -9.489 1.00 98.31 98 HIS A C 1
ATOM 791 O O . HIS A 1 98 ? 10.696 0.979 -9.102 1.00 98.31 98 HIS A O 1
ATOM 797 N N . ARG A 1 99 ? 10.805 3.121 -9.806 1.00 98.25 99 ARG A N 1
ATOM 798 C CA . ARG A 1 99 ? 9.359 3.384 -9.740 1.00 98.25 99 ARG A CA 1
ATOM 799 C C . ARG A 1 99 ? 8.571 2.407 -10.602 1.00 98.25 99 ARG A C 1
ATOM 801 O O . ARG A 1 99 ? 7.679 1.712 -10.118 1.00 98.25 99 ARG A O 1
ATOM 808 N N . LEU A 1 100 ? 8.981 2.261 -11.860 1.00 97.88 100 LEU A N 1
ATOM 809 C CA . LEU A 1 100 ? 8.354 1.336 -12.793 1.00 97.88 100 LEU A CA 1
ATOM 810 C C . LEU A 1 100 ? 8.443 -0.122 -12.314 1.00 97.88 100 LEU A C 1
ATOM 812 O O . LEU A 1 100 ? 7.477 -0.874 -12.437 1.00 97.88 100 LEU A O 1
ATOM 816 N N . MET A 1 101 ? 9.573 -0.526 -11.730 1.00 98.31 101 MET A N 1
ATOM 817 C CA . MET A 1 101 ? 9.752 -1.875 -11.194 1.00 98.31 101 MET A CA 1
ATOM 818 C C . MET A 1 101 ? 8.848 -2.147 -9.991 1.00 98.31 101 MET A C 1
ATOM 820 O O . MET A 1 101 ? 8.292 -3.242 -9.913 1.00 98.31 101 MET A O 1
ATOM 824 N N . CYS A 1 102 ? 8.653 -1.180 -9.086 1.00 96.94 102 CYS A N 1
ATOM 825 C CA . CYS A 1 102 ? 7.689 -1.308 -7.986 1.00 96.94 102 CYS A CA 1
ATOM 826 C C . CYS A 1 102 ? 6.299 -1.673 -8.505 1.00 96.94 102 CYS A C 1
ATOM 828 O O . CYS A 1 102 ? 5.697 -2.629 -8.026 1.00 96.94 102 CYS A O 1
ATOM 830 N N . LEU A 1 103 ? 5.826 -0.959 -9.526 1.00 96.19 103 LEU A N 1
ATOM 831 C CA . LEU A 1 103 ? 4.494 -1.163 -10.086 1.00 96.19 103 LEU A CA 1
ATOM 832 C C . LEU A 1 103 ? 4.402 -2.473 -10.883 1.00 96.19 103 LEU A C 1
ATOM 834 O O . LEU A 1 103 ? 3.563 -3.318 -10.581 1.00 96.19 103 LEU A O 1
ATOM 838 N N . LEU A 1 104 ? 5.298 -2.689 -11.854 1.00 97.00 104 LEU A N 1
ATOM 839 C CA . LEU A 1 104 ? 5.262 -3.871 -12.726 1.00 97.00 104 LEU A CA 1
ATOM 840 C C . LEU A 1 104 ? 5.391 -5.180 -11.950 1.00 97.00 104 LEU A C 1
ATOM 842 O O . LEU A 1 104 ? 4.705 -6.147 -12.262 1.00 97.00 104 LEU A O 1
ATOM 846 N N . SER A 1 105 ? 6.274 -5.224 -10.953 1.00 95.69 105 SER A N 1
ATOM 847 C CA . SER A 1 105 ? 6.523 -6.430 -10.156 1.00 95.69 105 SER A CA 1
ATOM 848 C C . SER A 1 105 ? 5.274 -6.935 -9.429 1.00 95.69 105 SER A C 1
ATOM 850 O O . SER A 1 105 ? 5.077 -8.147 -9.332 1.00 95.69 105 SER A O 1
ATOM 852 N N . LEU A 1 106 ? 4.411 -6.024 -8.974 1.00 91.00 106 LEU A N 1
ATOM 853 C CA . LEU A 1 106 ? 3.117 -6.358 -8.397 1.00 91.00 106 LEU A CA 1
ATOM 854 C C . LEU A 1 106 ? 2.174 -6.920 -9.467 1.00 91.00 106 LEU A C 1
ATOM 856 O O . LEU A 1 106 ? 1.570 -7.970 -9.260 1.00 91.00 106 LEU A O 1
ATOM 860 N N . GLU A 1 107 ? 2.087 -6.263 -10.626 1.00 92.31 107 GLU A N 1
ATOM 861 C CA . GLU A 1 107 ? 1.198 -6.686 -11.715 1.00 92.31 107 GLU A CA 1
ATOM 862 C C . GLU A 1 107 ? 1.540 -8.077 -12.271 1.00 92.31 107 GLU A C 1
ATOM 864 O O . GLU A 1 107 ? 0.643 -8.808 -12.687 1.00 92.31 107 GLU A O 1
ATOM 869 N N . VAL A 1 108 ? 2.820 -8.463 -12.254 1.00 95.38 108 VAL A N 1
ATOM 870 C CA . VAL A 1 108 ? 3.289 -9.785 -12.713 1.00 95.38 108 VAL A CA 1
ATOM 871 C C . VAL A 1 108 ? 3.425 -10.812 -11.580 1.00 95.38 108 VAL A C 1
ATOM 873 O O . VAL A 1 108 ? 4.011 -11.875 -11.778 1.00 95.38 108 VAL A O 1
ATOM 876 N N . ASN A 1 109 ? 2.915 -10.512 -10.380 1.00 92.25 109 ASN A N 1
ATOM 877 C CA . ASN A 1 109 ? 3.010 -11.367 -9.189 1.00 92.25 109 ASN A CA 1
ATOM 878 C C . ASN A 1 109 ? 4.448 -11.801 -8.829 1.00 92.25 109 ASN A C 1
ATOM 880 O O . ASN A 1 109 ? 4.676 -12.917 -8.358 1.00 92.25 109 ASN A O 1
ATOM 884 N N . ASN A 1 110 ? 5.433 -10.922 -9.024 1.00 94.06 110 ASN A N 1
ATOM 885 C CA . ASN A 1 110 ? 6.831 -11.153 -8.658 1.00 94.06 110 ASN A CA 1
ATOM 886 C C . ASN A 1 110 ? 7.312 -10.119 -7.620 1.00 94.06 110 ASN A C 1
ATOM 888 O O . ASN A 1 110 ? 8.098 -9.224 -7.943 1.00 94.06 110 ASN A O 1
ATOM 892 N N . PRO A 1 111 ? 6.860 -10.226 -6.357 1.00 93.25 111 PRO A N 1
ATOM 893 C CA . PRO A 1 111 ? 6.964 -9.148 -5.371 1.00 93.25 111 PRO A CA 1
ATOM 894 C C . PRO A 1 111 ? 8.402 -8.785 -4.968 1.00 93.25 111 PRO A C 1
ATOM 896 O O . PRO A 1 111 ? 8.658 -7.651 -4.574 1.00 93.25 111 PRO A O 1
ATOM 899 N N . LEU A 1 112 ? 9.368 -9.703 -5.092 1.00 96.75 112 LEU A N 1
ATOM 900 C CA . LEU A 1 112 ? 10.738 -9.492 -4.600 1.00 96.75 112 LEU A CA 1
ATOM 901 C C . LEU A 1 112 ? 11.455 -8.321 -5.283 1.00 96.75 112 LEU A C 1
ATOM 903 O O . LEU A 1 112 ? 12.157 -7.552 -4.627 1.00 96.75 112 LEU A O 1
ATOM 907 N N . SER A 1 113 ? 11.281 -8.161 -6.597 1.00 96.00 113 SER A N 1
ATOM 908 C CA . SER A 1 113 ? 11.881 -7.026 -7.312 1.00 96.00 113 SER A CA 1
ATOM 909 C C . SER A 1 113 ? 11.211 -5.701 -6.947 1.00 96.00 113 SER A C 1
ATOM 911 O O . SER A 1 113 ? 11.894 -4.682 -6.880 1.00 96.00 113 SER A O 1
ATOM 913 N N . GLY A 1 114 ? 9.908 -5.724 -6.658 1.00 96.62 114 GLY A N 1
ATOM 914 C CA . GLY A 1 114 ? 9.176 -4.558 -6.170 1.00 96.62 114 GLY A CA 1
ATOM 915 C C . GLY A 1 114 ? 9.640 -4.116 -4.797 1.00 96.62 114 GLY A C 1
ATOM 916 O O . GLY A 1 114 ? 9.901 -2.939 -4.598 1.00 96.62 114 GLY A O 1
ATOM 917 N N . ILE A 1 115 ? 9.839 -5.067 -3.884 1.00 98.12 115 ILE A N 1
ATOM 918 C CA . ILE A 1 115 ? 10.383 -4.815 -2.543 1.00 98.12 115 ILE A CA 1
ATOM 919 C C . ILE A 1 115 ? 11.773 -4.186 -2.633 1.00 98.12 115 ILE A C 1
ATOM 921 O O . ILE A 1 115 ? 12.031 -3.168 -1.996 1.00 98.12 115 ILE A O 1
ATOM 925 N N . SER A 1 116 ? 12.657 -4.749 -3.463 1.00 97.56 116 SER A N 1
ATOM 926 C CA . SER A 1 116 ? 14.007 -4.205 -3.638 1.00 97.56 116 SER A CA 1
ATOM 927 C C . SER A 1 116 ? 13.990 -2.771 -4.172 1.00 97.56 116 SER A C 1
ATOM 929 O O . SER A 1 116 ? 14.767 -1.943 -3.703 1.00 97.56 116 SER A O 1
ATOM 931 N N . SER A 1 117 ? 13.127 -2.467 -5.144 1.00 97.94 117 SER A N 1
ATOM 932 C CA . SER A 1 117 ? 13.007 -1.111 -5.688 1.00 97.94 117 SER A CA 1
ATOM 933 C C . SER A 1 117 ? 12.317 -0.147 -4.726 1.00 97.94 117 SER A C 1
ATOM 935 O O . SER A 1 117 ? 12.753 0.994 -4.612 1.00 97.94 117 SER A O 1
ATOM 937 N N . GLY A 1 118 ? 11.299 -0.600 -3.994 1.00 97.75 118 GLY A N 1
ATOM 938 C CA . GLY A 1 118 ? 10.594 0.197 -2.991 1.00 97.75 118 GLY A CA 1
ATOM 939 C C . GLY A 1 118 ? 11.527 0.604 -1.859 1.00 97.75 118 GLY A C 1
ATOM 940 O O . GLY A 1 118 ? 11.623 1.784 -1.535 1.00 97.75 118 GLY A O 1
ATOM 941 N N . SER A 1 119 ? 12.312 -0.346 -1.348 1.00 97.75 119 SER A N 1
ATOM 942 C CA . SER A 1 119 ? 13.354 -0.078 -0.355 1.00 97.75 119 SER A CA 1
ATOM 943 C C . SER A 1 119 ? 14.421 0.890 -0.884 1.00 97.75 119 SER A C 1
ATOM 945 O O . SER A 1 119 ? 14.817 1.815 -0.176 1.00 97.75 119 SER A O 1
ATOM 947 N N . TRP A 1 120 ? 14.854 0.744 -2.143 1.00 97.56 120 TRP A N 1
ATOM 948 C CA . TRP A 1 120 ? 15.805 1.683 -2.745 1.00 97.56 120 TRP A CA 1
ATOM 949 C C . TRP A 1 120 ? 15.238 3.107 -2.805 1.00 97.56 120 TRP A C 1
ATOM 951 O O . TRP A 1 120 ? 15.914 4.049 -2.393 1.00 97.56 120 TRP A O 1
ATOM 961 N N . LEU A 1 121 ? 13.994 3.271 -3.263 1.00 97.94 121 LEU A N 1
ATOM 962 C CA . LEU A 1 121 ? 13.323 4.574 -3.325 1.00 97.94 121 LEU A CA 1
ATOM 963 C C . LEU A 1 121 ? 13.145 5.183 -1.933 1.00 97.94 121 LEU A C 1
ATOM 965 O O . LEU A 1 121 ? 13.373 6.377 -1.756 1.00 97.94 121 LEU A O 1
ATOM 969 N N . GLU A 1 122 ? 12.787 4.370 -0.941 1.00 97.06 122 GLU A N 1
ATOM 970 C CA . GLU A 1 122 ? 12.651 4.798 0.449 1.00 97.06 122 GLU A CA 1
ATOM 971 C C . GLU A 1 122 ? 13.973 5.330 1.018 1.00 97.06 122 GLU A C 1
ATOM 973 O O . GLU A 1 122 ? 14.010 6.445 1.538 1.00 97.06 122 GLU A O 1
ATOM 978 N N . VAL A 1 123 ? 15.074 4.583 0.860 1.00 96.94 123 VAL A N 1
ATOM 979 C CA . VAL A 1 123 ? 16.415 4.986 1.329 1.00 96.94 123 VAL A CA 1
ATOM 980 C C . VAL A 1 123 ? 16.841 6.332 0.739 1.00 96.94 123 VAL A C 1
ATOM 982 O O . VAL A 1 123 ? 17.512 7.117 1.409 1.00 96.94 123 VAL A O 1
ATOM 985 N N . HIS A 1 124 ? 16.421 6.628 -0.490 1.00 96.19 124 HIS A N 1
ATOM 986 C CA . HIS A 1 124 ? 16.731 7.883 -1.173 1.00 96.19 124 HIS A CA 1
ATOM 987 C C . HIS A 1 124 ? 15.670 8.973 -0.968 1.00 96.19 124 HIS A C 1
ATOM 989 O O . HIS A 1 124 ? 15.814 10.059 -1.521 1.00 96.19 124 HIS A O 1
ATOM 995 N N . SER A 1 125 ? 14.632 8.727 -0.159 1.00 96.06 125 SER A N 1
ATOM 996 C CA . SER A 1 125 ? 13.507 9.656 0.051 1.00 96.06 125 SER A CA 1
ATOM 997 C C . SER A 1 125 ? 12.775 10.038 -1.248 1.00 96.06 125 SER A C 1
ATOM 999 O O . SER A 1 125 ? 12.324 11.168 -1.409 1.00 96.06 125 SER A O 1
ATOM 1001 N N . LEU A 1 126 ? 12.671 9.090 -2.184 1.00 95.94 126 LEU A N 1
ATOM 1002 C CA . LEU A 1 126 ? 12.037 9.238 -3.505 1.00 95.94 126 LEU A CA 1
ATOM 1003 C C . LEU A 1 126 ? 10.749 8.411 -3.650 1.00 95.94 126 LEU A C 1
ATOM 1005 O O . LEU A 1 126 ? 10.223 8.275 -4.759 1.00 95.94 126 LEU A O 1
ATOM 1009 N N . LEU A 1 127 ? 10.276 7.819 -2.551 1.00 93.62 127 LEU A N 1
ATOM 1010 C CA . LEU A 1 127 ? 9.068 7.006 -2.515 1.00 93.62 127 LEU A CA 1
ATOM 1011 C C . LEU A 1 127 ? 7.827 7.911 -2.559 1.00 93.62 127 LEU A C 1
ATOM 1013 O O . LEU A 1 127 ? 7.616 8.727 -1.662 1.00 93.62 127 LEU A O 1
ATOM 1017 N N . GLU A 1 128 ? 7.017 7.760 -3.604 1.00 92.88 128 GLU A N 1
ATOM 1018 C CA . GLU A 1 128 ? 5.734 8.452 -3.756 1.00 92.88 128 GLU A CA 1
ATOM 1019 C C . GLU A 1 128 ? 4.568 7.503 -3.425 1.00 92.88 128 GLU A C 1
ATOM 1021 O O . GLU A 1 128 ? 4.759 6.315 -3.142 1.00 92.88 128 GLU A O 1
ATOM 1026 N N . GLU A 1 129 ? 3.340 8.023 -3.393 1.00 89.69 129 GLU A N 1
ATOM 1027 C CA . GLU A 1 129 ? 2.171 7.283 -2.904 1.00 89.69 129 GLU A CA 1
ATOM 1028 C C . GLU A 1 129 ? 1.927 5.976 -3.680 1.00 89.69 129 GLU A C 1
ATOM 1030 O O . GLU A 1 129 ? 1.652 4.935 -3.076 1.00 89.69 129 GLU A O 1
ATOM 1035 N N . SER A 1 130 ? 2.049 6.006 -5.011 1.00 90.44 130 SER A N 1
ATOM 1036 C CA . SER A 1 130 ? 1.741 4.849 -5.859 1.00 90.44 130 SER A CA 1
ATOM 1037 C C . SER A 1 130 ? 2.714 3.688 -5.624 1.00 90.44 130 SER A C 1
ATOM 1039 O O . SER A 1 130 ? 2.303 2.539 -5.442 1.00 90.44 130 SER A O 1
ATOM 1041 N N . GLU A 1 131 ? 4.001 4.002 -5.512 1.00 94.56 131 GLU A N 1
ATOM 1042 C CA . GLU A 1 131 ? 5.083 3.071 -5.230 1.00 94.56 131 GLU A CA 1
ATOM 1043 C C . GLU A 1 131 ? 5.018 2.588 -3.788 1.00 94.56 131 GLU A C 1
ATOM 1045 O O . GLU A 1 131 ? 5.273 1.416 -3.537 1.00 94.56 131 GLU A O 1
ATOM 1050 N N . THR A 1 132 ? 4.620 3.450 -2.847 1.00 94.31 132 THR A N 1
ATOM 1051 C CA . THR A 1 132 ? 4.399 3.067 -1.446 1.00 94.31 132 THR A CA 1
ATOM 1052 C C . THR A 1 132 ? 3.304 2.009 -1.343 1.00 94.31 132 THR A C 1
ATOM 1054 O O . THR A 1 132 ? 3.484 0.996 -0.666 1.00 94.31 132 THR A O 1
ATOM 1057 N N . ARG A 1 133 ? 2.173 2.205 -2.035 1.00 91.75 133 ARG A N 1
ATOM 1058 C CA . ARG A 1 133 ? 1.071 1.230 -2.062 1.00 91.75 133 ARG A CA 1
ATOM 1059 C C . ARG A 1 133 ? 1.530 -0.099 -2.663 1.00 91.75 133 ARG A C 1
ATOM 1061 O O . ARG A 1 133 ? 1.263 -1.146 -2.073 1.00 91.75 133 ARG A O 1
ATOM 1068 N N . ALA A 1 134 ? 2.257 -0.060 -3.781 1.00 93.12 134 ALA A N 1
ATOM 1069 C CA . ALA A 1 134 ? 2.790 -1.264 -4.415 1.00 93.12 134 ALA A CA 1
ATOM 1070 C C . ALA A 1 134 ? 3.826 -1.979 -3.532 1.00 93.12 134 ALA A C 1
ATOM 1072 O O . ALA A 1 134 ? 3.777 -3.200 -3.388 1.00 93.12 134 ALA A O 1
ATOM 1073 N N . TYR A 1 135 ? 4.715 -1.227 -2.880 1.00 96.25 135 TYR A N 1
ATOM 1074 C CA . TYR A 1 135 ? 5.713 -1.750 -1.950 1.00 96.25 135 TYR A CA 1
ATOM 1075 C C . TYR A 1 135 ? 5.051 -2.433 -0.747 1.00 96.25 135 TYR A C 1
ATOM 1077 O O . TYR A 1 135 ? 5.358 -3.585 -0.442 1.00 96.25 135 TYR A O 1
ATOM 1085 N N . TYR A 1 136 ? 4.074 -1.769 -0.125 1.00 93.88 136 TYR A N 1
ATOM 1086 C CA . TYR A 1 136 ? 3.263 -2.332 0.953 1.00 93.88 136 TYR A CA 1
ATOM 1087 C C . TYR A 1 136 ? 2.577 -3.643 0.539 1.00 93.88 136 TYR A C 1
ATOM 1089 O O . TYR A 1 136 ? 2.666 -4.645 1.248 1.00 93.88 136 TYR A O 1
ATOM 1097 N N . GLN A 1 137 ? 1.925 -3.667 -0.626 1.00 91.25 137 GLN A N 1
ATOM 1098 C CA . GLN A 1 137 ? 1.253 -4.868 -1.128 1.00 91.25 137 GLN A CA 1
ATOM 1099 C C . GLN A 1 137 ? 2.241 -6.003 -1.413 1.00 91.25 137 GLN A C 1
ATOM 1101 O O . GLN A 1 137 ? 1.969 -7.148 -1.057 1.00 91.25 137 GLN A O 1
ATOM 1106 N N . ALA A 1 138 ? 3.408 -5.699 -1.983 1.00 94.31 138 ALA A N 1
ATOM 1107 C CA . ALA A 1 138 ? 4.445 -6.692 -2.233 1.00 94.31 138 ALA A CA 1
ATOM 1108 C C . ALA A 1 138 ? 4.967 -7.325 -0.928 1.00 94.31 138 ALA A C 1
ATOM 1110 O O . ALA A 1 138 ? 5.143 -8.544 -0.875 1.00 94.31 138 ALA A O 1
ATOM 1111 N N . LEU A 1 139 ? 5.144 -6.535 0.140 1.00 94.00 139 LEU A N 1
ATOM 1112 C CA . LEU A 1 139 ? 5.517 -7.035 1.472 1.00 94.00 139 LEU A CA 1
ATOM 1113 C C . LEU A 1 139 ? 4.454 -7.983 2.043 1.00 94.00 139 LEU A C 1
ATOM 1115 O O . LEU A 1 139 ? 4.786 -9.056 2.551 1.00 94.00 139 LEU A O 1
ATOM 1119 N N . LEU A 1 140 ? 3.170 -7.641 1.895 1.00 88.00 140 LEU A N 1
ATOM 1120 C CA . LEU A 1 140 ? 2.076 -8.527 2.299 1.00 88.00 140 LEU A CA 1
ATOM 1121 C C . LEU A 1 140 ? 2.075 -9.848 1.519 1.00 88.00 140 LEU A C 1
ATOM 1123 O O . LEU A 1 140 ? 1.852 -10.899 2.117 1.00 88.00 140 LEU A O 1
ATOM 1127 N N . MET A 1 141 ? 2.349 -9.820 0.210 1.00 87.69 141 MET A N 1
ATOM 1128 C CA . MET A 1 141 ? 2.374 -11.028 -0.630 1.00 87.69 141 MET A CA 1
ATOM 1129 C C . MET A 1 141 ? 3.437 -12.039 -0.196 1.00 87.69 141 MET A C 1
ATOM 1131 O O . MET A 1 141 ? 3.222 -13.241 -0.336 1.00 87.69 141 MET A O 1
ATOM 1135 N N . ILE A 1 142 ? 4.573 -11.572 0.329 1.00 93.44 142 ILE A N 1
ATOM 1136 C CA . ILE A 1 142 ? 5.629 -12.452 0.849 1.00 93.44 142 ILE A CA 1
ATOM 1137 C C . ILE A 1 142 ? 5.463 -12.778 2.341 1.00 93.44 142 ILE A C 1
ATOM 1139 O O . ILE A 1 142 ? 6.282 -13.502 2.902 1.00 93.44 142 ILE A O 1
ATOM 1143 N N . GLY A 1 143 ? 4.414 -12.256 2.984 1.00 83.88 143 GLY A N 1
ATOM 1144 C CA . GLY A 1 143 ? 4.129 -12.476 4.399 1.00 83.88 143 GLY A CA 1
ATOM 1145 C C . GLY A 1 143 ? 4.985 -11.654 5.366 1.00 83.88 143 GLY A C 1
ATOM 1146 O O . GLY A 1 143 ? 4.989 -11.957 6.559 1.00 83.88 143 GLY A O 1
ATOM 1147 N N . ASP A 1 144 ? 5.682 -10.612 4.904 1.00 88.06 144 ASP A N 1
ATOM 1148 C CA . ASP A 1 144 ? 6.452 -9.720 5.779 1.00 88.06 144 ASP A CA 1
ATOM 1149 C C . ASP A 1 144 ? 5.539 -8.668 6.427 1.00 88.06 144 ASP A C 1
ATOM 1151 O O . ASP A 1 144 ? 5.507 -7.486 6.076 1.00 88.06 144 ASP A O 1
ATOM 1155 N N . SER A 1 145 ? 4.730 -9.125 7.383 1.00 82.06 145 SER A N 1
ATOM 1156 C CA . SER A 1 145 ? 3.734 -8.291 8.057 1.00 82.06 145 SER A CA 1
ATOM 1157 C C . SER A 1 145 ? 4.349 -7.189 8.921 1.00 82.06 145 SER A C 1
ATOM 1159 O O . SER A 1 145 ? 3.699 -6.169 9.159 1.00 82.06 145 SER A O 1
ATOM 1161 N N . VAL A 1 146 ? 5.570 -7.393 9.429 1.00 85.31 146 VAL A N 1
ATOM 1162 C CA . VAL A 1 146 ? 6.248 -6.417 10.294 1.00 85.31 146 VAL A CA 1
ATOM 1163 C C . VAL A 1 146 ? 6.626 -5.197 9.470 1.00 85.31 146 VAL A C 1
ATOM 1165 O O . VAL A 1 146 ? 6.235 -4.080 9.817 1.00 85.31 146 VAL A O 1
ATOM 1168 N N . GLU A 1 147 ? 7.303 -5.417 8.346 1.00 90.25 147 GLU A N 1
ATOM 1169 C CA . GLU A 1 147 ? 7.725 -4.332 7.472 1.00 90.25 147 GLU A CA 1
ATOM 1170 C C . GLU A 1 147 ? 6.534 -3.685 6.758 1.00 90.25 147 GLU A C 1
ATOM 1172 O O . GLU A 1 147 ? 6.445 -2.458 6.692 1.00 90.25 147 GLU A O 1
ATOM 1177 N N . ALA A 1 148 ? 5.541 -4.476 6.334 1.00 87.56 148 ALA A N 1
ATOM 1178 C CA . ALA A 1 148 ? 4.304 -3.934 5.770 1.00 87.56 148 ALA A CA 1
ATOM 1179 C C . ALA A 1 148 ? 3.596 -2.988 6.757 1.00 87.56 148 ALA A C 1
ATOM 1181 O O . ALA A 1 148 ? 3.147 -1.908 6.376 1.00 87.56 148 ALA A O 1
ATOM 1182 N N . THR A 1 149 ? 3.533 -3.353 8.043 1.00 86.19 149 THR A N 1
ATOM 1183 C CA . THR A 1 149 ? 2.952 -2.486 9.080 1.00 86.19 149 THR A CA 1
ATOM 1184 C C . THR A 1 149 ? 3.751 -1.192 9.231 1.00 86.19 149 THR A C 1
ATOM 1186 O O . THR A 1 149 ? 3.157 -0.122 9.347 1.00 86.19 149 THR A O 1
ATOM 1189 N N . ARG A 1 150 ? 5.088 -1.265 9.202 1.00 92.25 150 ARG A N 1
ATOM 1190 C CA . ARG A 1 150 ? 5.958 -0.084 9.289 1.00 92.25 150 ARG A CA 1
ATOM 1191 C C . ARG A 1 150 ? 5.703 0.880 8.129 1.00 92.25 150 ARG A C 1
ATOM 1193 O O . ARG A 1 150 ? 5.472 2.064 8.370 1.00 92.25 150 ARG A O 1
ATOM 1200 N N . VAL A 1 151 ? 5.702 0.371 6.895 1.00 91.44 151 VAL A N 1
ATOM 1201 C CA . VAL A 1 151 ? 5.441 1.164 5.683 1.00 91.44 151 VAL A CA 1
ATOM 1202 C C . VAL A 1 151 ? 4.051 1.794 5.741 1.00 91.44 151 VAL A C 1
ATOM 1204 O O . VAL A 1 151 ? 3.892 2.981 5.460 1.00 91.44 151 VAL A O 1
ATOM 1207 N N . PHE A 1 152 ? 3.045 1.026 6.161 1.00 89.25 152 PHE A N 1
ATOM 1208 C CA . PHE A 1 152 ? 1.688 1.533 6.303 1.00 89.25 152 PHE A CA 1
ATOM 1209 C C . PHE A 1 152 ? 1.613 2.708 7.285 1.00 89.25 152 PHE A C 1
ATOM 1211 O O . PHE A 1 152 ? 1.100 3.768 6.932 1.00 89.25 152 PHE A O 1
ATOM 1218 N N . GLU A 1 153 ? 2.133 2.538 8.504 1.00 85.50 153 GLU A N 1
ATOM 1219 C CA . GLU A 1 153 ? 2.057 3.561 9.555 1.00 85.50 153 GLU A CA 1
ATOM 1220 C C . GLU A 1 153 ? 2.810 4.842 9.190 1.00 85.50 153 GLU A C 1
ATOM 1222 O O . GLU A 1 153 ? 2.357 5.924 9.552 1.00 85.50 153 GLU A O 1
ATOM 1227 N N . LEU A 1 154 ? 3.946 4.728 8.493 1.00 89.81 154 LEU A N 1
ATOM 1228 C CA . LEU A 1 154 ? 4.785 5.875 8.137 1.00 89.81 154 LEU A CA 1
ATOM 1229 C C . LEU A 1 154 ? 4.271 6.657 6.929 1.00 89.81 154 LEU A C 1
ATOM 1231 O O . LEU A 1 154 ? 4.421 7.874 6.905 1.00 89.81 154 LEU A O 1
ATOM 1235 N N . TYR A 1 155 ? 3.711 5.973 5.928 1.00 90.12 155 TYR A N 1
ATOM 1236 C CA . TYR A 1 155 ? 3.464 6.588 4.620 1.00 90.12 155 TYR A CA 1
ATOM 1237 C C . TYR A 1 155 ? 2.006 6.538 4.160 1.00 90.12 155 TYR A C 1
ATOM 1239 O O . TYR A 1 155 ? 1.582 7.403 3.400 1.00 90.12 155 TYR A O 1
ATOM 1247 N N . LEU A 1 156 ? 1.228 5.532 4.578 1.00 86.88 156 LEU A N 1
ATOM 1248 C CA . LEU A 1 156 ? -0.119 5.297 4.035 1.00 86.88 156 LEU A CA 1
ATOM 1249 C C . LEU A 1 156 ? -1.242 5.613 5.015 1.00 86.88 156 LEU A C 1
ATOM 1251 O O . LEU A 1 156 ? -2.371 5.832 4.578 1.00 86.88 156 LEU A O 1
ATOM 1255 N N . LYS A 1 157 ? -0.962 5.642 6.316 1.00 83.44 157 LYS A N 1
ATOM 1256 C CA . LYS A 1 157 ? -1.963 5.853 7.363 1.00 83.44 157 LYS A CA 1
ATOM 1257 C C . LYS A 1 157 ? -2.814 7.096 7.125 1.00 83.44 157 LYS A C 1
ATOM 1259 O O . LYS A 1 157 ? -4.035 7.009 7.191 1.00 83.44 157 LYS A O 1
ATOM 1264 N N . ASP A 1 158 ? -2.175 8.209 6.781 1.00 82.19 158 ASP A N 1
ATOM 1265 C CA . ASP A 1 158 ? -2.854 9.492 6.574 1.00 82.19 158 ASP A CA 1
ATOM 1266 C C . ASP A 1 158 ? -3.595 9.566 5.226 1.00 82.19 158 ASP A C 1
ATOM 1268 O O . ASP A 1 158 ? -4.355 10.499 4.982 1.00 82.19 158 ASP A O 1
ATOM 1272 N N . THR A 1 159 ? -3.416 8.566 4.353 1.00 81.44 159 THR A N 1
ATOM 1273 C CA . THR A 1 159 ? -4.179 8.426 3.098 1.00 81.44 159 THR A CA 1
ATOM 1274 C C . THR A 1 159 ? -5.507 7.691 3.289 1.00 81.44 159 THR A C 1
ATOM 1276 O O . THR A 1 159 ? -6.275 7.540 2.338 1.00 81.44 159 THR A O 1
ATOM 1279 N N . ILE A 1 160 ? -5.771 7.186 4.497 1.00 81.62 160 ILE A N 1
ATOM 1280 C CA . ILE A 1 160 ? -6.975 6.433 4.834 1.00 81.62 160 ILE A CA 1
ATOM 1281 C C . ILE A 1 160 ? -7.776 7.223 5.859 1.00 81.62 160 ILE A C 1
ATOM 1283 O O . ILE A 1 160 ? -7.239 7.753 6.829 1.00 81.62 160 ILE A O 1
ATOM 1287 N N . GLU A 1 161 ? -9.091 7.254 5.660 1.00 84.50 161 GLU A N 1
ATOM 1288 C CA . GLU A 1 161 ? -10.012 7.853 6.619 1.00 84.50 161 GLU A CA 1
ATOM 1289 C C . GLU A 1 161 ? -9.813 7.239 8.017 1.00 84.50 161 GLU A C 1
ATOM 1291 O O . GLU A 1 161 ? -9.836 6.006 8.148 1.00 84.50 161 GLU A O 1
ATOM 1296 N N . PRO A 1 162 ? -9.685 8.052 9.085 1.00 86.50 162 PRO A N 1
ATOM 1297 C CA . PRO A 1 162 ? -9.393 7.561 10.433 1.00 86.50 162 PRO A CA 1
ATOM 1298 C C . PRO A 1 162 ? -10.324 6.436 10.901 1.00 86.50 162 PRO A C 1
ATOM 1300 O O . PRO A 1 162 ? -9.890 5.497 11.568 1.00 86.50 162 PRO A O 1
ATOM 1303 N N . TYR A 1 163 ? -11.602 6.495 10.508 1.00 87.19 163 TYR A N 1
ATOM 1304 C CA . TYR A 1 163 ? -12.595 5.465 10.817 1.00 87.19 163 TYR A CA 1
ATOM 1305 C C . TYR A 1 163 ? -12.242 4.100 10.210 1.00 87.19 163 TYR A C 1
ATOM 1307 O O . TYR A 1 163 ? -12.303 3.082 10.900 1.00 87.19 163 TYR A O 1
ATOM 1315 N N . ALA A 1 164 ? -11.837 4.075 8.937 1.00 83.19 164 ALA A N 1
ATOM 1316 C CA . ALA A 1 164 ? -11.465 2.847 8.241 1.00 83.19 164 ALA A CA 1
ATOM 1317 C C . ALA A 1 164 ? -10.173 2.254 8.820 1.00 83.19 164 ALA A C 1
ATOM 1319 O O . ALA A 1 164 ? -10.096 1.048 9.052 1.00 83.19 164 ALA A O 1
ATOM 1320 N N . TYR A 1 165 ? -9.191 3.101 9.141 1.00 85.38 165 TYR A N 1
ATOM 1321 C CA . TYR A 1 165 ? -7.969 2.658 9.810 1.00 85.38 165 TYR A CA 1
ATOM 1322 C C . TYR A 1 165 ? -8.262 2.041 11.188 1.00 85.38 165 TYR A C 1
ATOM 1324 O O . TYR A 1 165 ? -7.803 0.937 11.485 1.00 85.38 165 TYR A O 1
ATOM 1332 N N . ALA A 1 166 ? -9.093 2.689 12.009 1.00 86.94 166 ALA A N 1
ATOM 1333 C CA . ALA A 1 166 ? -9.490 2.147 13.305 1.00 86.94 166 ALA A CA 1
ATOM 1334 C C . ALA A 1 166 ? -10.223 0.805 13.184 1.00 86.94 166 ALA A C 1
ATOM 1336 O O . ALA A 1 166 ? -9.958 -0.108 13.967 1.00 86.94 166 ALA A O 1
ATOM 1337 N N . GLN A 1 167 ? -11.087 0.652 12.177 1.00 85.56 167 GLN A N 1
ATOM 1338 C CA . GLN A 1 167 ? -11.760 -0.612 11.885 1.00 85.56 167 GLN A CA 1
ATOM 1339 C C . GLN A 1 167 ? -10.765 -1.727 11.520 1.00 85.56 167 GLN A C 1
ATOM 1341 O O . GLN A 1 167 ? -10.903 -2.849 12.010 1.00 85.56 167 GLN A O 1
ATOM 1346 N N . MET A 1 168 ? -9.739 -1.427 10.716 1.00 80.00 168 MET A N 1
ATOM 1347 C CA . MET A 1 168 ? -8.677 -2.386 10.383 1.00 80.00 168 MET A CA 1
ATOM 1348 C C . MET A 1 168 ? -7.896 -2.818 11.628 1.00 80.00 168 MET A C 1
ATOM 1350 O O . MET A 1 168 ? -7.753 -4.015 11.882 1.00 80.00 168 MET A O 1
ATOM 1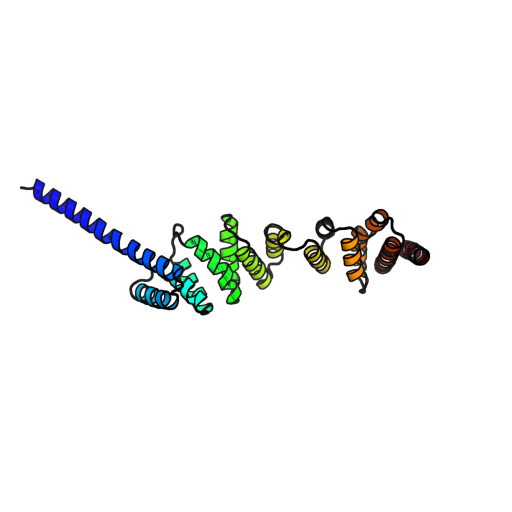354 N N . VAL A 1 169 ? -7.440 -1.861 12.447 1.00 83.38 169 VAL A N 1
ATOM 1355 C CA . VAL A 1 169 ? -6.690 -2.153 13.683 1.00 83.38 169 VAL A CA 1
ATOM 1356 C C . VAL A 1 169 ? -7.534 -3.005 14.632 1.00 83.38 169 VAL A C 1
ATOM 1358 O O . VAL A 1 169 ? -7.055 -4.008 15.166 1.00 83.38 169 VAL A O 1
ATOM 1361 N N . LEU A 1 170 ? -8.817 -2.675 14.769 1.00 82.94 170 LEU A N 1
ATOM 1362 C CA . LEU A 1 170 ? -9.780 -3.429 15.564 1.00 82.94 170 LEU A CA 1
ATOM 1363 C C . LEU A 1 170 ? -9.979 -4.874 15.070 1.00 82.94 170 LEU A C 1
ATOM 1365 O O . LEU A 1 170 ? -10.273 -5.748 15.881 1.00 82.94 170 LEU A O 1
ATOM 1369 N N . GLY A 1 171 ? -9.787 -5.150 13.778 1.00 73.31 171 GLY A N 1
ATOM 1370 C CA . GLY A 1 171 ? -9.789 -6.507 13.221 1.00 73.31 171 GLY A CA 1
ATOM 1371 C C . GLY A 1 171 ? -8.546 -7.335 13.578 1.00 73.31 171 GLY A C 1
ATOM 1372 O O . GLY A 1 171 ? -8.633 -8.556 13.671 1.00 73.31 171 GLY A O 1
ATOM 1373 N N . THR A 1 172 ? -7.405 -6.680 13.817 1.00 70.94 172 THR A N 1
ATOM 1374 C CA . THR A 1 172 ? -6.087 -7.321 14.043 1.00 70.94 172 THR A CA 1
ATOM 1375 C C . THR A 1 172 ? -5.682 -7.510 15.512 1.00 70.94 172 THR A C 1
ATOM 1377 O O . THR A 1 172 ? -4.686 -8.177 15.781 1.00 70.94 172 THR A O 1
ATOM 1380 N N . LEU A 1 173 ? -6.425 -6.910 16.452 1.00 65.94 173 LEU A N 1
ATOM 1381 C CA . LEU A 1 173 ? -6.419 -7.125 17.915 1.00 65.94 173 LEU A CA 1
ATOM 1382 C C . LEU A 1 173 ? -5.167 -7.740 18.545 1.00 65.94 173 LEU A C 1
ATOM 1384 O O . LEU A 1 173 ? -5.186 -8.847 19.080 1.00 65.94 173 LEU A O 1
ATOM 1388 N N . THR A 1 174 ? -4.086 -6.973 18.545 1.00 63.50 174 THR A N 1
ATOM 1389 C CA . THR A 1 174 ? -2.812 -7.436 19.108 1.00 63.50 174 THR A CA 1
ATOM 1390 C C . THR A 1 174 ? -2.198 -6.477 20.126 1.00 63.50 174 THR A C 1
ATOM 1392 O O . THR A 1 174 ? -1.331 -6.902 20.881 1.00 63.50 174 THR A O 1
ATOM 1395 N N . ASP A 1 175 ? -2.654 -5.219 20.224 1.00 77.56 175 ASP A N 1
ATOM 1396 C CA . ASP A 1 175 ? -2.015 -4.223 21.096 1.00 77.56 175 ASP A CA 1
ATOM 1397 C C . ASP A 1 175 ? -2.976 -3.106 21.556 1.00 77.56 175 ASP A C 1
ATOM 1399 O O . ASP A 1 175 ? -3.638 -2.449 20.745 1.00 77.56 175 ASP A O 1
ATOM 1403 N N . ARG A 1 176 ? -3.022 -2.867 22.875 1.00 82.81 176 ARG A N 1
ATOM 1404 C CA . ARG A 1 176 ? -3.800 -1.789 23.507 1.00 82.81 176 ARG A CA 1
ATOM 1405 C C . ARG A 1 176 ? -3.350 -0.406 23.041 1.00 82.81 176 ARG A C 1
ATOM 1407 O O . ARG A 1 176 ? -4.199 0.451 22.808 1.00 82.81 176 ARG A O 1
ATOM 1414 N N . GLU A 1 177 ? -2.047 -0.170 22.928 1.00 84.88 177 GLU A N 1
ATOM 1415 C CA . GLU A 1 177 ? -1.509 1.138 22.552 1.00 84.88 177 GLU A CA 1
ATOM 1416 C C . GLU A 1 177 ? -1.888 1.480 21.108 1.00 84.88 177 GLU A C 1
ATOM 1418 O O . GLU A 1 177 ? -2.343 2.591 20.828 1.00 84.88 177 GLU A O 1
ATOM 1423 N N . LYS A 1 178 ? -1.790 0.502 20.196 1.00 81.81 178 LYS A N 1
ATOM 1424 C CA . LYS A 1 178 ? -2.222 0.668 18.798 1.00 81.81 178 LYS A CA 1
ATOM 1425 C C . LYS A 1 178 ? -3.710 0.974 18.698 1.00 81.81 178 LYS A C 1
ATOM 1427 O O . LYS A 1 178 ? -4.094 1.891 17.978 1.00 81.81 178 LYS A O 1
ATOM 1432 N N . LEU A 1 179 ? -4.539 0.257 19.456 1.00 86.69 179 LEU A N 1
ATOM 1433 C CA . LEU A 1 179 ? -5.977 0.514 19.505 1.00 86.69 179 LEU A CA 1
ATOM 1434 C C . LEU A 1 179 ? -6.292 1.926 20.010 1.00 86.69 179 LEU A C 1
ATOM 1436 O O . LEU A 1 179 ? -7.089 2.629 19.396 1.00 86.69 179 LEU A O 1
ATOM 1440 N N . GLN A 1 180 ? -5.638 2.375 21.084 1.00 88.44 180 GLN A N 1
ATOM 1441 C CA . GLN A 1 180 ? -5.833 3.730 21.606 1.00 88.44 180 GLN A CA 1
ATOM 1442 C C . GLN A 1 180 ? -5.424 4.798 20.587 1.00 88.44 180 GLN A C 1
ATOM 1444 O O . GLN A 1 180 ? -6.180 5.740 20.359 1.00 88.44 180 GLN A O 1
ATOM 1449 N N . LYS A 1 181 ? -4.272 4.632 19.924 1.00 87.69 181 LYS A N 1
ATOM 1450 C CA . LYS A 1 181 ? -3.819 5.551 18.867 1.00 87.69 181 LYS A CA 1
ATOM 1451 C C . LYS A 1 181 ? -4.777 5.586 17.677 1.00 87.69 181 LYS A C 1
ATOM 1453 O O . LYS A 1 181 ? -5.003 6.657 17.126 1.00 87.69 181 LYS A O 1
ATOM 1458 N N . ALA A 1 182 ? -5.344 4.444 17.292 1.00 87.56 182 ALA A N 1
ATOM 1459 C CA . ALA A 1 182 ? -6.280 4.362 16.177 1.00 87.56 182 ALA A CA 1
ATOM 1460 C C . ALA A 1 182 ? -7.650 4.983 16.498 1.00 87.56 182 ALA A C 1
ATOM 1462 O O . ALA A 1 182 ? -8.269 5.581 15.624 1.00 87.56 182 ALA A O 1
ATOM 1463 N N . PHE A 1 183 ? -8.107 4.890 17.751 1.00 91.31 183 PHE A N 1
ATOM 1464 C CA . PHE A 1 183 ? -9.381 5.470 18.191 1.00 91.31 183 PHE A CA 1
ATOM 1465 C C . PHE A 1 183 ? -9.287 6.962 18.544 1.00 91.31 183 PHE A C 1
ATOM 1467 O O . PHE A 1 183 ? -10.286 7.666 18.428 1.00 91.31 183 PHE A O 1
ATOM 1474 N N . ALA A 1 184 ? -8.110 7.461 18.938 1.00 90.56 184 ALA A N 1
ATOM 1475 C CA . ALA A 1 184 ? -7.892 8.855 19.334 1.00 90.56 184 ALA A CA 1
ATOM 1476 C C . ALA A 1 184 ? -8.411 9.926 18.343 1.00 90.56 184 ALA A C 1
ATOM 1478 O O . ALA A 1 184 ? -9.019 10.888 18.812 1.00 90.56 184 ALA A O 1
ATOM 1479 N N . PRO A 1 185 ? -8.222 9.809 17.012 1.00 89.69 185 PRO A N 1
ATOM 1480 C CA . PRO A 1 185 ? -8.733 10.804 16.062 1.00 89.69 185 PRO A CA 1
ATOM 1481 C C . PRO A 1 185 ? -10.247 10.705 15.798 1.00 89.69 185 PRO A C 1
ATOM 1483 O O . PRO A 1 185 ? -10.797 11.559 15.104 1.00 89.69 185 PRO A O 1
ATOM 1486 N N . LEU A 1 186 ? -10.934 9.673 16.298 1.00 92.56 186 LEU A N 1
ATOM 1487 C CA . LEU A 1 186 ? -12.362 9.470 16.052 1.00 92.56 186 LEU A CA 1
ATOM 1488 C C . LEU A 1 186 ? -13.228 10.308 16.989 1.00 92.56 186 LEU A C 1
ATOM 1490 O O . LEU A 1 186 ? -12.942 10.427 18.180 1.00 92.56 186 LEU A O 1
ATOM 1494 N N . SER A 1 187 ? -14.372 10.773 16.486 1.00 93.50 187 SER A N 1
ATOM 1495 C CA . SER A 1 187 ? -15.421 11.332 17.344 1.00 93.50 187 SER A CA 1
ATOM 1496 C C . SER A 1 187 ? -15.984 10.277 18.303 1.00 93.50 187 SER A C 1
ATOM 1498 O O . SER A 1 187 ? -16.050 9.089 17.978 1.00 93.50 187 SER A O 1
ATOM 1500 N N . THR A 1 188 ? -16.487 10.709 19.460 1.00 93.19 188 THR A N 1
ATOM 1501 C CA . THR A 1 188 ? -17.100 9.828 20.470 1.00 93.19 188 THR A CA 1
ATOM 1502 C C . THR A 1 188 ? -18.178 8.910 19.875 1.00 93.19 188 THR A C 1
ATOM 1504 O O . THR A 1 188 ? -18.252 7.727 20.207 1.00 93.19 188 THR A O 1
ATOM 1507 N N . ARG A 1 189 ? -18.983 9.415 18.923 1.00 93.31 189 ARG A N 1
ATOM 1508 C CA . ARG A 1 189 ? -20.013 8.621 18.229 1.00 93.31 189 ARG A CA 1
ATOM 1509 C C . ARG A 1 189 ? -19.421 7.542 17.326 1.00 93.31 189 ARG A C 1
ATOM 1511 O O . ARG A 1 189 ? -19.929 6.421 17.305 1.00 93.31 189 ARG A O 1
ATOM 1518 N N . GLN A 1 190 ? -18.350 7.855 16.603 1.00 93.81 190 GLN A N 1
ATOM 1519 C CA . GLN A 1 190 ? -17.644 6.880 15.770 1.00 93.81 190 GLN A CA 1
ATOM 1520 C C . GLN A 1 190 ? -17.002 5.776 16.617 1.00 93.81 190 GLN A C 1
ATOM 1522 O O . GLN A 1 190 ? -17.113 4.605 16.256 1.00 93.81 190 GLN A O 1
ATOM 1527 N N . GLN A 1 191 ? -16.400 6.132 17.758 1.00 94.31 191 GLN A N 1
ATOM 1528 C CA . GLN A 1 191 ? -15.829 5.164 18.701 1.00 94.31 191 GLN A CA 1
ATOM 1529 C C . GLN A 1 191 ? -16.901 4.204 19.235 1.00 94.31 191 GLN A C 1
ATOM 1531 O O . GLN A 1 191 ? -16.719 2.989 19.170 1.00 94.31 191 GLN A O 1
ATOM 1536 N N . LEU A 1 192 ? -18.040 4.739 19.696 1.00 93.88 192 LEU A N 1
ATOM 1537 C CA . LEU A 1 192 ? -19.181 3.942 20.158 1.00 93.88 192 LEU A CA 1
ATOM 1538 C C . LEU A 1 192 ? -19.675 2.980 19.070 1.00 93.88 192 LEU A C 1
ATOM 1540 O O . LEU A 1 192 ? -19.809 1.785 19.327 1.00 93.88 192 LEU A O 1
ATOM 1544 N N . THR A 1 193 ? -19.871 3.490 17.851 1.00 93.25 193 THR A N 1
ATOM 1545 C CA . THR A 1 193 ? -20.354 2.695 16.712 1.00 93.25 193 THR A CA 1
ATOM 1546 C C . THR A 1 193 ? -19.415 1.522 16.424 1.00 93.25 193 THR A C 1
ATOM 1548 O O . THR A 1 193 ? -19.867 0.388 16.337 1.00 93.25 193 THR A O 1
ATOM 1551 N N . LEU A 1 194 ? -18.100 1.760 16.328 1.00 91.25 194 LEU A N 1
ATOM 1552 C CA . LEU A 1 194 ? -17.127 0.694 16.050 1.00 91.25 194 LEU A CA 1
ATOM 1553 C C . LEU A 1 194 ? -17.089 -0.377 17.144 1.00 91.25 194 LEU A C 1
ATOM 1555 O O . LEU A 1 194 ? -17.012 -1.569 16.841 1.00 91.25 194 LEU A O 1
ATOM 1559 N N . LEU A 1 195 ? -17.144 0.031 18.414 1.00 92.38 195 LEU A N 1
ATOM 1560 C CA . LEU A 1 195 ? -17.132 -0.909 19.535 1.00 92.38 195 LEU A CA 1
ATOM 1561 C C . LEU A 1 195 ? -18.407 -1.759 19.578 1.00 92.38 195 LEU A C 1
ATOM 1563 O O . LEU A 1 195 ? -18.321 -2.956 19.848 1.00 92.38 195 LEU A O 1
ATOM 1567 N N . GLN A 1 196 ? -19.567 -1.175 19.264 1.00 91.06 196 GLN A N 1
ATOM 1568 C CA . GLN A 1 196 ? -20.831 -1.908 19.143 1.00 91.06 196 GLN A CA 1
ATOM 1569 C C . GLN A 1 196 ? -20.779 -2.953 18.027 1.00 91.06 196 GLN A C 1
ATOM 1571 O O . GLN A 1 196 ? -21.220 -4.084 18.243 1.00 91.06 196 GLN A O 1
ATOM 1576 N N . THR A 1 197 ? -20.192 -2.622 16.871 1.00 86.81 197 THR A N 1
ATOM 1577 C CA . THR A 1 197 ? -20.047 -3.573 15.757 1.00 86.81 197 THR A CA 1
ATOM 1578 C C . THR A 1 197 ? -19.305 -4.834 16.194 1.00 86.81 197 THR A C 1
ATOM 1580 O O . THR A 1 197 ? -19.683 -5.933 15.812 1.00 86.81 197 THR A O 1
ATOM 1583 N N . VAL A 1 198 ? -18.286 -4.697 17.044 1.00 83.25 198 VAL A N 1
ATOM 1584 C CA . VAL A 1 198 ? -17.493 -5.838 17.522 1.00 83.25 198 VAL A CA 1
ATOM 1585 C C . VAL A 1 198 ? -18.134 -6.556 18.706 1.00 83.25 198 VAL A C 1
ATOM 1587 O O . VAL A 1 198 ? -18.044 -7.775 18.794 1.00 83.25 198 VAL A O 1
ATOM 1590 N N . ALA A 1 199 ? -18.804 -5.838 19.607 1.00 79.38 199 ALA A N 1
ATOM 1591 C CA . ALA A 1 199 ? -19.504 -6.440 20.744 1.00 79.38 199 ALA A CA 1
ATOM 1592 C C . ALA A 1 199 ? -20.771 -7.222 20.348 1.00 79.38 199 ALA A C 1
ATOM 1594 O O . ALA A 1 199 ? -21.306 -7.970 21.167 1.00 79.38 199 ALA A O 1
ATOM 1595 N N . SER A 1 200 ? -21.238 -7.052 19.107 1.00 72.62 200 SER A N 1
ATOM 1596 C CA . SER A 1 200 ? -22.362 -7.803 18.537 1.00 72.62 200 SER A CA 1
ATOM 1597 C C . SER A 1 200 ? -22.040 -9.290 18.329 1.00 72.62 200 SER A C 1
ATOM 1599 O O . SER A 1 200 ? -22.953 -10.113 18.322 1.00 72.62 200 SER A O 1
ATOM 1601 N N . ASP A 1 201 ? -20.755 -9.641 18.223 1.00 75.44 201 ASP A N 1
ATOM 1602 C CA . ASP A 1 201 ? -20.277 -11.018 18.104 1.00 75.44 201 ASP A CA 1
ATOM 1603 C C . ASP A 1 201 ? -19.824 -11.585 19.458 1.00 75.44 201 ASP A C 1
ATOM 1605 O O . ASP A 1 201 ? -19.569 -10.857 20.418 1.00 75.44 201 ASP A O 1
ATOM 1609 N N . THR A 1 202 ? -19.681 -12.913 19.545 1.00 77.31 202 THR A N 1
ATOM 1610 C CA . THR A 1 202 ? -19.099 -13.552 20.736 1.00 77.31 202 THR A CA 1
ATOM 1611 C C . THR A 1 202 ? -17.609 -13.223 20.826 1.00 77.31 202 THR A C 1
ATOM 1613 O O . THR A 1 202 ? -16.839 -13.534 19.915 1.00 77.31 202 THR A O 1
ATOM 1616 N N . LEU A 1 203 ? -17.188 -12.615 21.937 1.00 83.81 203 LEU A N 1
ATOM 1617 C CA . LEU A 1 203 ? -15.807 -12.184 22.146 1.00 83.81 203 LEU A CA 1
ATOM 1618 C C . LEU A 1 203 ? -15.074 -13.082 23.141 1.00 83.81 203 LEU A C 1
ATOM 1620 O O . LEU A 1 203 ? -15.618 -13.477 24.170 1.00 83.81 203 LEU A O 1
ATOM 1624 N N . ALA A 1 204 ? -13.796 -13.345 22.862 1.00 86.00 204 ALA A N 1
ATOM 1625 C CA . ALA A 1 204 ? -12.885 -13.908 23.850 1.00 86.00 204 ALA A CA 1
ATOM 1626 C C . ALA A 1 204 ? -12.686 -12.929 25.023 1.00 86.00 204 ALA A C 1
ATOM 1628 O O . ALA A 1 204 ? -12.672 -11.709 24.833 1.00 86.00 204 ALA A O 1
ATOM 1629 N N . GLN A 1 205 ? -12.471 -13.463 26.226 1.00 87.50 205 GLN A N 1
ATOM 1630 C CA . GLN A 1 205 ? -12.350 -12.681 27.462 1.00 87.50 205 GLN A CA 1
ATOM 1631 C C . GLN A 1 205 ? -11.235 -11.620 27.403 1.00 87.50 205 GLN A C 1
ATOM 1633 O O . GLN A 1 205 ? -11.417 -10.472 27.816 1.00 87.50 205 GLN A O 1
ATOM 1638 N N . GLU A 1 206 ? -10.083 -11.985 26.840 1.00 86.25 206 GLU A N 1
ATOM 1639 C CA . GLU A 1 206 ? -8.927 -11.097 26.658 1.00 86.25 206 GLU A CA 1
ATOM 1640 C C . GLU A 1 206 ? -9.269 -9.916 25.740 1.00 86.25 206 GLU A C 1
ATOM 1642 O O . GLU A 1 206 ? -9.014 -8.755 26.071 1.00 86.25 206 GLU A O 1
ATOM 1647 N N . ARG A 1 207 ? -9.943 -10.207 24.620 1.00 86.25 207 ARG A N 1
ATOM 1648 C CA . ARG A 1 207 ? -10.426 -9.208 23.659 1.00 86.25 207 ARG A CA 1
ATOM 1649 C C . ARG A 1 207 ? -11.422 -8.257 24.317 1.00 86.25 207 ARG A C 1
ATOM 1651 O O . ARG A 1 207 ? -11.287 -7.046 24.171 1.00 86.25 207 ARG A O 1
ATOM 1658 N N . ALA A 1 208 ? -12.378 -8.777 25.083 1.00 89.88 208 ALA A N 1
ATOM 1659 C CA . ALA A 1 208 ? -13.337 -7.952 25.810 1.00 89.88 208 ALA A CA 1
ATOM 1660 C C . ALA A 1 208 ? -12.646 -7.005 26.809 1.00 89.88 208 ALA A C 1
ATOM 1662 O O . ALA A 1 208 ? -12.975 -5.821 26.875 1.00 89.88 208 ALA A O 1
ATOM 1663 N N . THR A 1 209 ? -11.625 -7.495 27.517 1.00 89.12 209 THR A N 1
ATOM 1664 C CA . THR A 1 209 ? -10.842 -6.698 28.476 1.00 89.12 209 THR A CA 1
ATOM 1665 C C . THR A 1 209 ? -10.086 -5.551 27.800 1.00 89.12 209 THR A C 1
ATOM 1667 O O . THR A 1 209 ? -10.074 -4.431 28.314 1.00 89.12 209 THR A O 1
ATOM 1670 N N . LEU A 1 210 ? -9.498 -5.790 26.624 1.00 88.75 210 LEU A N 1
ATOM 1671 C CA . LEU A 1 210 ? -8.849 -4.740 25.833 1.00 88.75 210 LEU A CA 1
ATOM 1672 C C . LEU A 1 210 ? -9.846 -3.649 25.415 1.00 88.75 210 LEU A C 1
ATOM 1674 O O . LEU A 1 210 ? -9.570 -2.461 25.599 1.00 88.75 210 LEU A O 1
ATOM 1678 N N . LEU A 1 211 ? -11.019 -4.042 24.911 1.00 91.38 211 LEU A N 1
ATOM 1679 C CA . LEU A 1 211 ? -12.046 -3.108 24.437 1.00 91.38 211 LEU A CA 1
ATOM 1680 C C . LEU A 1 211 ? -12.676 -2.286 25.567 1.00 91.38 211 LEU A C 1
ATOM 1682 O O . LEU A 1 211 ? -13.006 -1.120 25.354 1.00 91.38 211 LEU A O 1
ATOM 1686 N N . LEU A 1 212 ? -12.777 -2.834 26.784 1.00 92.88 212 LEU A N 1
ATOM 1687 C CA . LEU A 1 212 ? -13.235 -2.078 27.957 1.00 92.88 212 LEU A CA 1
ATOM 1688 C C . LEU A 1 212 ? -12.397 -0.815 28.196 1.00 92.88 212 LEU A C 1
ATOM 1690 O O . LEU A 1 212 ? -12.945 0.217 28.579 1.00 92.88 212 LEU A O 1
ATOM 1694 N N . SER A 1 213 ? -11.090 -0.853 27.912 1.00 90.62 213 SER A N 1
ATOM 1695 C CA . SER A 1 213 ? -10.220 0.322 28.068 1.00 90.62 213 SER A CA 1
ATOM 1696 C C . SER A 1 213 ? -10.553 1.481 27.116 1.00 90.62 213 SER A C 1
ATOM 1698 O O . SER A 1 213 ? -10.155 2.612 27.391 1.00 90.62 213 SER A O 1
ATOM 1700 N N . LEU A 1 214 ? -11.288 1.207 26.032 1.00 91.56 214 LEU A N 1
ATOM 1701 C CA . LEU A 1 214 ? -11.791 2.193 25.072 1.00 91.56 214 LEU A CA 1
ATOM 1702 C C . LEU A 1 214 ? -13.249 2.576 25.357 1.00 91.56 214 LEU A C 1
ATOM 1704 O O . LEU A 1 214 ? -13.638 3.716 25.131 1.00 91.56 214 LEU A O 1
ATOM 1708 N N . ALA A 1 215 ? -14.055 1.636 25.860 1.00 92.88 215 ALA A N 1
ATOM 1709 C CA . ALA A 1 215 ? -15.483 1.838 26.091 1.00 92.88 215 ALA A CA 1
ATOM 1710 C C . ALA A 1 215 ? -15.789 2.646 27.364 1.00 92.88 215 ALA A C 1
ATOM 1712 O O . ALA A 1 215 ? -16.711 3.456 27.361 1.00 92.88 215 ALA A O 1
ATOM 1713 N N . ILE A 1 216 ? -15.030 2.450 28.452 1.00 94.00 216 ILE A N 1
ATOM 1714 C CA . ILE A 1 216 ? -15.291 3.106 29.750 1.00 94.00 216 ILE A CA 1
ATOM 1715 C C . ILE A 1 216 ? -15.297 4.645 29.648 1.00 94.00 216 ILE A C 1
ATOM 1717 O O . ILE A 1 216 ? -16.232 5.255 30.165 1.00 94.00 216 ILE A O 1
ATOM 1721 N N . PRO A 1 217 ? -14.328 5.303 28.974 1.00 93.88 217 PRO A N 1
ATOM 1722 C CA . PRO A 1 217 ? -14.334 6.761 28.842 1.00 93.88 217 PRO A CA 1
ATOM 1723 C C . PRO A 1 217 ? -15.578 7.329 28.142 1.00 93.88 217 PRO A C 1
ATOM 1725 O O . PRO A 1 217 ? -15.923 8.486 28.372 1.00 93.88 217 PRO A O 1
ATOM 1728 N N . LEU A 1 218 ? -16.281 6.530 27.326 1.00 92.88 218 LEU A N 1
ATOM 1729 C CA . LEU A 1 218 ? -17.478 6.982 26.611 1.00 92.88 218 LEU A CA 1
ATOM 1730 C C . LEU A 1 218 ? -18.633 7.326 27.558 1.00 92.88 218 LEU A C 1
ATOM 1732 O O . LEU A 1 218 ? -19.436 8.192 27.229 1.00 92.88 218 LEU A O 1
ATOM 1736 N N . GLU A 1 219 ? -18.693 6.713 28.745 1.00 92.44 219 GLU A N 1
ATOM 1737 C CA . GLU A 1 219 ? -19.708 7.027 29.764 1.00 92.44 219 GLU A CA 1
ATOM 1738 C C . GLU A 1 219 ? -19.644 8.499 30.197 1.00 92.44 219 GLU A C 1
ATOM 1740 O O . GLU A 1 219 ? -20.673 9.104 30.472 1.00 92.44 219 GLU A O 1
ATOM 1745 N N . GLN A 1 220 ? -18.447 9.090 30.224 1.00 91.19 220 GLN A N 1
ATOM 1746 C CA . GLN A 1 220 ? -18.252 10.497 30.592 1.00 91.19 220 GLN A CA 1
ATOM 1747 C C . GLN A 1 220 ? -18.346 11.449 29.395 1.00 91.19 220 GLN A C 1
ATOM 1749 O O . GLN A 1 220 ? -18.427 12.658 29.583 1.00 91.19 220 GLN A O 1
ATOM 1754 N N . ALA A 1 221 ? -18.298 10.920 28.172 1.00 90.00 221 ALA A N 1
ATOM 1755 C CA . ALA A 1 221 ? -18.223 11.714 26.950 1.00 90.00 221 ALA A CA 1
ATOM 1756 C C . ALA A 1 221 ? -19.595 11.993 26.311 1.00 90.00 221 ALA A C 1
ATOM 1758 O O . ALA A 1 221 ? -19.683 12.832 25.415 1.00 90.00 221 ALA A O 1
ATOM 1759 N N . PHE A 1 222 ? -20.653 11.304 26.747 1.00 88.81 222 PHE A N 1
ATOM 1760 C CA . PHE A 1 222 ? -22.027 11.547 26.310 1.00 88.81 222 PHE A CA 1
ATOM 1761 C C . PHE A 1 222 ? -22.872 12.134 27.442 1.00 88.81 222 PHE A C 1
ATOM 1763 O O . PHE A 1 222 ? -22.894 11.607 28.549 1.00 88.81 222 PHE A O 1
ATOM 1770 N N . GLU A 1 223 ? -23.620 13.194 27.139 1.00 84.00 223 GLU A N 1
ATOM 1771 C CA . GLU A 1 223 ? -24.588 13.804 28.066 1.00 84.00 223 GLU A CA 1
ATOM 1772 C C . GLU A 1 223 ? -26.038 13.387 27.750 1.00 84.00 223 GLU A C 1
ATOM 1774 O O . GLU A 1 223 ? -26.924 13.459 28.603 1.00 84.00 223 GLU A O 1
ATOM 1779 N N . GLY A 1 224 ? -26.290 12.940 26.515 1.00 85.38 224 GLY A N 1
ATOM 1780 C CA . GLY A 1 224 ? -27.608 12.541 26.030 1.00 85.38 224 GLY A CA 1
ATOM 1781 C C . GLY A 1 224 ? -28.059 11.184 26.573 1.00 85.38 224 GLY A C 1
ATOM 1782 O O . GLY A 1 224 ? -27.294 10.220 26.642 1.00 85.38 224 GLY A O 1
ATOM 1783 N N . ARG A 1 225 ? -29.336 11.097 26.968 1.00 85.75 225 ARG A N 1
ATOM 1784 C CA . ARG A 1 225 ? -29.906 9.892 27.595 1.00 85.75 225 ARG A CA 1
ATOM 1785 C C . ARG A 1 225 ? -29.901 8.681 26.653 1.00 85.75 225 ARG A C 1
ATOM 1787 O O . ARG A 1 225 ? -29.652 7.569 27.112 1.00 85.75 225 ARG A O 1
ATOM 1794 N N . ALA A 1 226 ? -30.157 8.898 25.362 1.00 86.56 226 ALA A N 1
ATOM 1795 C CA . ALA A 1 226 ? -30.202 7.834 24.360 1.00 86.56 226 ALA A CA 1
ATOM 1796 C C . ALA A 1 226 ? -28.807 7.239 24.109 1.00 86.56 226 ALA A C 1
ATOM 1798 O O . ALA A 1 226 ? -28.630 6.023 24.133 1.00 86.56 226 ALA A O 1
ATOM 1799 N N . GLU A 1 227 ? -27.798 8.093 23.954 1.00 89.06 227 GLU A N 1
ATOM 1800 C CA . GLU A 1 227 ? -26.411 7.686 23.748 1.00 89.06 227 GLU A CA 1
ATOM 1801 C C . GLU A 1 227 ? -25.840 6.988 24.986 1.00 89.06 227 GLU A C 1
ATOM 1803 O O . GLU A 1 227 ? -25.135 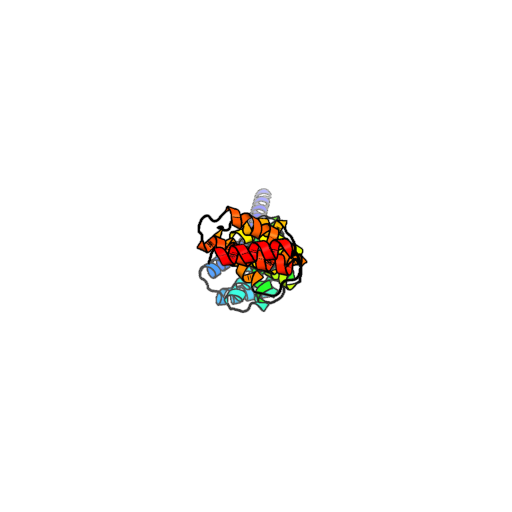5.988 24.864 1.00 89.06 227 GLU A O 1
ATOM 1808 N N . LEU A 1 228 ? -26.196 7.447 26.190 1.00 92.06 228 LEU A N 1
ATOM 1809 C CA . LEU A 1 228 ? -25.822 6.762 27.427 1.00 92.06 228 LEU A CA 1
ATOM 1810 C C . LEU A 1 228 ? -26.447 5.364 27.529 1.00 92.06 228 LEU A C 1
ATOM 1812 O O . LEU A 1 228 ? -25.759 4.427 27.930 1.00 92.06 228 LEU A O 1
ATOM 1816 N N . ALA A 1 229 ? -27.705 5.177 27.109 1.00 91.94 229 ALA A N 1
ATOM 1817 C CA . ALA A 1 229 ? -28.329 3.849 27.065 1.00 91.94 229 ALA A CA 1
ATOM 1818 C C . ALA A 1 229 ? -27.556 2.879 26.151 1.00 91.94 229 ALA A C 1
ATOM 1820 O O . ALA A 1 229 ? -27.371 1.700 26.479 1.00 91.94 229 ALA A O 1
ATOM 1821 N N . GLU A 1 230 ? -27.079 3.385 25.012 1.00 93.50 230 GLU A N 1
ATOM 1822 C CA . GLU A 1 230 ? -26.238 2.647 24.074 1.00 93.50 230 GLU A CA 1
ATOM 1823 C C . GLU A 1 230 ? -24.868 2.291 24.672 1.00 93.50 230 GLU A C 1
ATOM 1825 O O . GLU A 1 230 ? -24.433 1.141 24.563 1.00 93.50 230 GLU A O 1
ATOM 1830 N N . VAL A 1 231 ? -24.207 3.239 25.347 1.00 94.69 231 VAL A N 1
ATOM 1831 C CA . VAL A 1 231 ? -22.928 3.003 26.042 1.00 94.69 231 VAL A CA 1
ATOM 1832 C C . VAL A 1 231 ? -23.090 1.969 27.154 1.00 94.69 231 VAL A C 1
ATOM 1834 O O . VAL A 1 231 ? -22.273 1.058 27.271 1.00 94.69 231 VAL A O 1
ATOM 1837 N N . TYR A 1 232 ? -24.153 2.055 27.954 1.00 95.56 232 TYR A N 1
ATOM 1838 C CA . TYR A 1 232 ? -24.411 1.091 29.022 1.00 95.56 232 TYR A CA 1
ATOM 1839 C C . TYR A 1 232 ? -24.683 -0.311 28.484 1.00 95.56 232 TYR A C 1
ATOM 1841 O O . TYR A 1 232 ? -24.164 -1.276 29.040 1.00 95.56 232 TYR A O 1
ATOM 1849 N N . SER A 1 233 ? -25.412 -0.427 27.371 1.00 94.06 233 SER A N 1
ATOM 1850 C CA . SER A 1 233 ? -25.629 -1.718 26.706 1.00 94.06 233 SER A CA 1
ATOM 1851 C C . SER A 1 233 ? -24.307 -2.309 26.186 1.00 94.06 233 SER A C 1
ATOM 1853 O O . SER A 1 233 ? -24.054 -3.504 26.339 1.00 94.06 233 SER A O 1
ATOM 1855 N N . LEU A 1 234 ? -23.424 -1.474 25.623 1.00 95.19 234 LEU A N 1
ATOM 1856 C CA . LEU A 1 234 ? -22.084 -1.890 25.198 1.00 95.19 234 LEU A CA 1
ATOM 1857 C C . LEU A 1 234 ? -21.229 -2.367 26.386 1.00 95.19 234 LEU A C 1
ATOM 1859 O O . LEU A 1 234 ? -20.617 -3.433 26.321 1.00 95.19 234 LEU A O 1
ATOM 1863 N N . LEU A 1 235 ? -21.184 -1.593 27.475 1.00 95.50 235 LEU A N 1
ATOM 1864 C CA . LEU A 1 235 ? -20.412 -1.934 28.673 1.00 95.50 235 LEU A CA 1
ATOM 1865 C C . LEU A 1 235 ? -20.937 -3.209 29.340 1.00 95.50 235 LEU A C 1
ATOM 1867 O O . LEU A 1 235 ? -20.135 -4.048 29.744 1.00 95.50 235 LEU A O 1
ATOM 1871 N N . GLU A 1 236 ? -22.256 -3.397 29.413 1.00 94.94 236 GLU A N 1
ATOM 1872 C CA . GLU A 1 236 ? -22.868 -4.647 29.874 1.00 94.94 236 GLU A CA 1
ATOM 1873 C C . GLU A 1 236 ? -22.345 -5.847 29.075 1.00 94.94 236 GLU A C 1
ATOM 1875 O O . GLU A 1 236 ? -21.858 -6.809 29.674 1.00 94.94 236 GLU A O 1
ATOM 1880 N N . ALA A 1 237 ? -22.403 -5.783 27.740 1.00 93.88 237 ALA A N 1
ATOM 1881 C CA . ALA A 1 237 ? -21.943 -6.865 26.875 1.00 93.88 237 ALA A CA 1
ATOM 1882 C C . ALA A 1 237 ? -20.448 -7.163 27.086 1.00 93.88 237 ALA A C 1
ATOM 1884 O O . ALA A 1 237 ? -20.069 -8.309 27.337 1.00 93.88 237 ALA A O 1
ATOM 1885 N N . LEU A 1 238 ? -19.598 -6.130 27.067 1.00 94.19 238 LEU A N 1
ATOM 1886 C CA . LEU A 1 238 ? -18.150 -6.284 27.237 1.00 94.19 238 LEU A CA 1
ATOM 1887 C C . LEU A 1 238 ? -17.770 -6.829 28.622 1.00 94.19 238 LEU A C 1
ATOM 1889 O O . LEU A 1 238 ? -16.930 -7.723 28.710 1.00 94.19 238 LEU A O 1
ATOM 1893 N N . TYR A 1 239 ? -18.395 -6.355 29.705 1.00 95.62 239 TYR A N 1
ATOM 1894 C CA . TYR A 1 239 ? -18.164 -6.914 31.042 1.00 95.62 239 TYR A CA 1
ATOM 1895 C C . TYR A 1 239 ? -18.691 -8.344 31.183 1.00 95.62 239 TYR A C 1
ATOM 1897 O O . TYR A 1 239 ? -18.102 -9.126 31.930 1.00 95.62 239 TYR A O 1
ATOM 1905 N N . GLY A 1 240 ? -19.760 -8.696 30.462 1.00 92.75 240 GLY A N 1
ATOM 1906 C CA . GLY A 1 240 ? -20.242 -10.070 30.352 1.00 92.75 240 GLY A CA 1
ATOM 1907 C C . GLY A 1 240 ? -19.203 -10.992 29.715 1.00 92.75 240 GLY A C 1
ATOM 1908 O O . GLY A 1 240 ? -18.849 -12.008 30.308 1.00 92.75 240 GLY A O 1
ATOM 1909 N N . TYR A 1 241 ? -18.644 -10.605 28.564 1.00 92.75 241 TYR A N 1
ATOM 1910 C CA . TYR A 1 241 ? -17.576 -11.367 27.903 1.00 92.75 241 TYR A CA 1
ATOM 1911 C C . TYR A 1 241 ? -16.272 -11.411 28.715 1.00 92.75 241 TYR A C 1
ATOM 1913 O O . TYR A 1 241 ? -15.547 -12.400 28.659 1.00 92.75 241 TYR A O 1
ATOM 1921 N N . ALA A 1 242 ? -15.978 -10.372 29.501 1.00 92.38 242 ALA A N 1
ATOM 1922 C CA . ALA A 1 242 ? -14.822 -10.331 30.397 1.00 92.38 242 ALA A CA 1
ATOM 1923 C C . ALA A 1 242 ? -15.002 -11.155 31.702 1.00 92.38 242 ALA A C 1
ATOM 1925 O O . ALA A 1 242 ? -14.070 -11.219 32.505 1.00 92.38 242 ALA A O 1
ATOM 1926 N N . ASP A 1 243 ? -16.179 -11.764 31.923 1.00 91.69 243 ASP A N 1
ATOM 1927 C CA . ASP A 1 243 ? -16.621 -12.456 33.155 1.00 91.69 243 ASP A CA 1
ATOM 1928 C C . ASP A 1 243 ? -16.569 -11.581 34.428 1.00 91.69 243 ASP A C 1
ATOM 1930 O O . ASP A 1 243 ? -16.334 -12.039 35.547 1.00 91.69 243 ASP A O 1
ATOM 1934 N N . VAL A 1 244 ? -16.849 -10.281 34.289 1.00 93.12 244 VAL A N 1
ATOM 1935 C CA . VAL A 1 244 ? -16.914 -9.325 35.409 1.00 93.12 244 VAL A CA 1
ATOM 1936 C C . VAL A 1 244 ? -18.374 -9.073 35.797 1.00 93.12 244 VAL A C 1
ATOM 1938 O O . VAL A 1 244 ? -18.960 -8.011 35.563 1.00 93.12 244 VAL A O 1
ATOM 1941 N N . ARG A 1 245 ? -18.979 -10.074 36.439 1.00 91.69 245 ARG A N 1
ATOM 1942 C CA . ARG A 1 245 ? -20.434 -10.145 36.695 1.00 91.69 245 ARG A CA 1
ATOM 1943 C C . ARG A 1 245 ? -21.018 -8.971 37.485 1.00 91.69 245 ARG A C 1
ATOM 1945 O O . ARG A 1 245 ? -22.169 -8.599 37.269 1.00 91.69 245 ARG A O 1
ATOM 1952 N N . VAL A 1 246 ? -20.257 -8.392 38.416 1.00 95.31 246 VAL A N 1
ATOM 1953 C CA . VAL A 1 246 ? -20.727 -7.251 39.228 1.00 95.31 246 VAL A CA 1
ATOM 1954 C C . VAL A 1 246 ? -20.939 -6.016 38.351 1.00 95.31 246 VAL A C 1
ATOM 1956 O O . VAL A 1 246 ? -21.989 -5.380 38.434 1.00 95.31 246 VAL A O 1
ATOM 1959 N N . GLN A 1 247 ? -19.977 -5.709 37.476 1.00 94.94 247 GLN A N 1
ATOM 1960 C CA . GLN A 1 247 ? -20.079 -4.562 36.572 1.00 94.94 247 GLN A CA 1
ATOM 1961 C C . GLN A 1 247 ? -21.108 -4.811 35.473 1.00 94.94 247 GLN A C 1
ATOM 1963 O O . GLN A 1 247 ? -21.912 -3.929 35.191 1.00 94.94 247 GLN A O 1
ATOM 1968 N N . GLN A 1 248 ? -21.177 -6.032 34.935 1.00 95.12 248 GLN A N 1
ATOM 1969 C CA . GLN A 1 248 ? -22.222 -6.407 33.983 1.00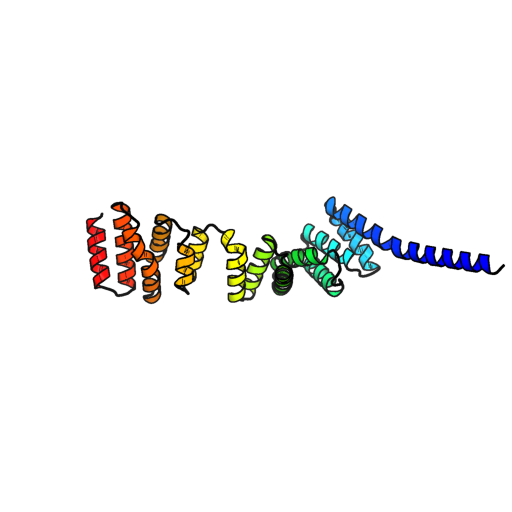 95.12 248 GLN A CA 1
ATOM 1970 C C . GLN A 1 248 ? -23.628 -6.100 34.531 1.00 95.12 248 GLN A C 1
ATOM 1972 O O . GLN A 1 248 ? -24.412 -5.422 33.875 1.00 95.12 248 GLN A O 1
ATOM 1977 N N . ARG A 1 249 ? -23.943 -6.531 35.763 1.00 94.06 249 ARG A N 1
ATOM 1978 C CA . ARG A 1 249 ? -25.258 -6.279 36.388 1.00 94.06 249 ARG A CA 1
ATOM 1979 C C . ARG A 1 249 ? -25.543 -4.793 36.603 1.00 94.06 249 ARG A C 1
ATOM 1981 O O . ARG A 1 249 ? -26.678 -4.356 36.398 1.00 94.06 249 ARG A O 1
ATOM 1988 N N . LYS A 1 250 ? -24.526 -4.021 37.005 1.00 95.19 250 LYS A N 1
ATOM 1989 C CA . LYS A 1 250 ? -24.623 -2.559 37.127 1.00 95.19 250 LYS A CA 1
ATOM 1990 C C . LYS A 1 250 ? -25.053 -1.950 35.789 1.00 95.19 250 LYS A C 1
ATOM 1992 O O . LYS A 1 250 ? -26.063 -1.252 35.740 1.00 95.19 250 LYS A O 1
ATOM 1997 N N . TYR A 1 251 ? -24.319 -2.239 34.716 1.00 94.75 251 TYR A N 1
ATOM 1998 C CA . TYR A 1 251 ? -24.576 -1.645 33.404 1.00 94.75 251 TYR A CA 1
ATOM 1999 C C . TYR A 1 251 ? -25.870 -2.151 32.754 1.00 94.75 251 TYR A C 1
ATOM 2001 O O . TYR A 1 251 ? -26.567 -1.351 32.140 1.00 94.75 251 TYR A O 1
ATOM 2009 N N . SER A 1 252 ? -26.278 -3.398 33.011 1.00 92.75 252 SER A N 1
ATOM 2010 C CA . SER A 1 252 ? -27.599 -3.923 32.623 1.00 92.75 252 SER A CA 1
ATOM 2011 C C . SER A 1 252 ? -28.747 -3.106 33.227 1.00 92.75 252 SER A C 1
ATOM 2013 O O . SER A 1 252 ? -29.676 -2.689 32.536 1.00 92.75 252 SER A O 1
ATOM 2015 N N . THR A 1 253 ? -28.648 -2.794 34.524 1.00 92.12 253 THR A N 1
ATOM 2016 C CA . THR A 1 253 ? -29.653 -1.983 35.232 1.00 92.12 253 THR A CA 1
ATOM 2017 C C . THR A 1 253 ? -29.685 -0.549 34.696 1.00 92.12 253 THR A C 1
ATOM 2019 O O . THR A 1 253 ? -30.755 0.012 34.467 1.00 92.12 253 THR A O 1
ATOM 2022 N N . LEU A 1 254 ? -28.512 0.052 34.469 1.00 92.19 254 LEU A N 1
ATOM 2023 C CA . LEU A 1 254 ? -28.407 1.404 33.917 1.00 92.19 254 LEU A CA 1
ATOM 2024 C C . LEU A 1 254 ? -28.968 1.484 32.492 1.00 92.19 254 LEU A C 1
ATOM 2026 O O . LEU A 1 254 ? -29.743 2.390 32.203 1.00 92.19 254 LEU A O 1
ATOM 2030 N N . ALA A 1 255 ? -28.656 0.513 31.632 1.00 88.75 255 ALA A N 1
ATOM 2031 C CA . ALA A 1 255 ? -29.181 0.452 30.272 1.00 88.75 255 ALA A CA 1
ATOM 2032 C C . ALA A 1 255 ? -30.715 0.360 30.253 1.00 88.75 255 ALA A C 1
ATOM 2034 O O . ALA A 1 255 ? -31.361 1.061 29.479 1.00 88.75 255 ALA A O 1
ATOM 2035 N N . GLN A 1 256 ? -31.313 -0.451 31.133 1.00 87.44 256 GLN A N 1
ATOM 2036 C CA . GLN A 1 256 ? -32.772 -0.584 31.239 1.00 87.44 256 GLN A CA 1
ATOM 2037 C C . GLN A 1 256 ? -33.460 0.707 31.703 1.00 87.44 256 GLN A C 1
ATOM 2039 O O . GLN A 1 256 ? -34.534 1.028 31.210 1.00 87.44 256 GLN A O 1
ATOM 2044 N N . ASN A 1 257 ? -32.837 1.466 32.608 1.00 87.25 257 ASN A N 1
ATOM 2045 C CA . ASN A 1 257 ? -33.399 2.714 33.140 1.00 87.25 257 ASN A CA 1
ATOM 2046 C C . ASN A 1 257 ? -33.287 3.911 32.173 1.00 87.25 257 ASN A C 1
ATOM 2048 O O . ASN A 1 257 ? -33.904 4.959 32.399 1.00 87.25 257 ASN A O 1
ATOM 2052 N N . PHE A 1 258 ? -32.452 3.794 31.138 1.00 80.69 258 PHE A N 1
ATOM 2053 C CA . PHE A 1 258 ? -32.187 4.849 30.158 1.00 80.69 258 PHE A CA 1
ATOM 2054 C C . PHE A 1 258 ? -32.855 4.605 28.792 1.00 80.69 258 PHE A C 1
ATOM 2056 O O . PHE A 1 258 ? -32.818 5.509 27.958 1.00 80.69 258 PHE A O 1
ATOM 2063 N N . ARG A 1 259 ? -33.486 3.439 28.590 1.00 64.38 259 ARG A N 1
ATOM 2064 C CA . ARG A 1 259 ? -34.416 3.165 27.479 1.00 64.38 259 ARG A CA 1
ATOM 2065 C C . ARG A 1 259 ? -35.779 3.806 27.729 1.00 64.38 259 ARG A C 1
ATOM 2067 O O . ARG A 1 259 ? -36.410 4.192 26.724 1.00 64.38 259 ARG A O 1
#